Protein AF-D6PAV7-F1 (afdb_monomer)

Structure (mmCIF, N/CA/C/O backbone):
data_AF-D6PAV7-F1
#
_entry.id   AF-D6PAV7-F1
#
loop_
_atom_site.group_PDB
_atom_site.id
_atom_site.type_symbol
_atom_site.label_atom_id
_atom_site.label_alt_id
_atom_site.label_comp_id
_atom_site.label_asym_id
_atom_site.label_entity_id
_atom_site.label_seq_id
_atom_site.pdbx_PDB_ins_code
_atom_site.Cartn_x
_atom_site.Cartn_y
_atom_site.Cartn_z
_atom_site.occupancy
_atom_site.B_iso_or_equiv
_atom_site.auth_seq_id
_atom_site.auth_comp_id
_atom_site.auth_asym_id
_atom_site.auth_atom_id
_atom_site.pdbx_PDB_model_num
ATOM 1 N N . MET A 1 1 ? -10.002 -15.273 -26.711 1.00 33.47 1 MET A N 1
ATOM 2 C CA . MET A 1 1 ? -8.754 -14.581 -26.329 1.00 33.47 1 MET A CA 1
ATOM 3 C C . MET A 1 1 ? -8.656 -14.687 -24.823 1.00 33.47 1 MET A C 1
ATOM 5 O O . MET A 1 1 ? -9.582 -14.245 -24.159 1.00 33.47 1 MET A O 1
ATOM 9 N N . GLY A 1 2 ? -7.650 -15.390 -24.301 1.00 35.47 2 GLY A N 1
ATOM 10 C CA . GLY A 1 2 ? -7.473 -15.510 -22.853 1.00 35.47 2 GLY A CA 1
ATOM 11 C C . GLY A 1 2 ? -7.163 -14.138 -22.265 1.00 35.47 2 GLY A C 1
ATOM 12 O O . GLY A 1 2 ? -6.345 -13.413 -22.827 1.00 35.47 2 GLY A O 1
ATOM 13 N N . PHE A 1 3 ? -7.847 -13.777 -21.184 1.00 35.31 3 PHE A N 1
ATOM 14 C CA . PHE A 1 3 ? -7.519 -12.607 -20.379 1.00 35.31 3 PHE A CA 1
ATOM 15 C C . PHE A 1 3 ? -6.058 -12.766 -19.933 1.00 35.31 3 PHE A C 1
ATOM 17 O O . PHE A 1 3 ? -5.734 -13.727 -19.235 1.00 35.31 3 PHE A O 1
ATOM 24 N N . LYS A 1 4 ? -5.148 -11.909 -20.412 1.00 47.47 4 LYS A N 1
ATOM 25 C CA . LYS A 1 4 ? -3.810 -11.845 -19.818 1.00 47.47 4 LYS A CA 1
ATOM 26 C C . LYS A 1 4 ? -3.986 -11.171 -18.453 1.00 47.47 4 LYS A C 1
ATOM 28 O O . LYS A 1 4 ? -4.639 -10.127 -18.425 1.00 47.47 4 LYS A O 1
ATOM 33 N N . PRO A 1 5 ? -3.486 -11.755 -17.350 1.00 58.50 5 PRO A N 1
ATOM 34 C CA . PRO A 1 5 ? -3.550 -11.103 -16.049 1.00 58.50 5 PRO A CA 1
ATOM 35 C C . PRO A 1 5 ? -2.932 -9.706 -16.143 1.00 58.50 5 PRO A C 1
ATOM 37 O O . PRO A 1 5 ? -1.937 -9.525 -16.847 1.00 58.50 5 PRO A O 1
ATOM 40 N N . ASP A 1 6 ? -3.528 -8.733 -15.456 1.00 81.31 6 ASP A N 1
ATOM 41 C CA . ASP A 1 6 ? -2.926 -7.413 -15.275 1.00 81.31 6 ASP A CA 1
ATOM 42 C C . ASP A 1 6 ? -1.494 -7.588 -14.741 1.00 81.31 6 ASP A C 1
ATOM 44 O O . ASP A 1 6 ? -1.246 -8.393 -13.838 1.00 81.31 6 ASP A O 1
ATOM 48 N N . TYR A 1 7 ? -0.533 -6.873 -15.325 1.00 90.75 7 TYR A N 1
ATOM 49 C CA . TYR A 1 7 ? 0.885 -7.018 -15.001 1.00 90.75 7 TYR A CA 1
ATOM 50 C C . TYR A 1 7 ? 1.175 -6.688 -13.527 1.00 90.75 7 TYR A C 1
ATOM 52 O O . TYR A 1 7 ? 2.008 -7.346 -12.903 1.00 90.75 7 TYR A O 1
ATOM 60 N N . ASN A 1 8 ? 0.438 -5.744 -12.926 1.00 91.75 8 ASN A N 1
ATOM 61 C CA . ASN A 1 8 ? 0.523 -5.474 -11.487 1.00 91.75 8 ASN A CA 1
ATOM 62 C C . ASN A 1 8 ? 0.032 -6.658 -10.656 1.00 91.75 8 ASN A C 1
ATOM 64 O O . ASN A 1 8 ? 0.542 -6.890 -9.565 1.00 91.75 8 ASN A O 1
ATOM 68 N N . TYR A 1 9 ? -0.945 -7.413 -11.160 1.00 91.38 9 TYR A N 1
ATOM 69 C CA . TYR A 1 9 ? -1.477 -8.585 -10.475 1.00 91.38 9 TYR A CA 1
ATOM 70 C C . TYR A 1 9 ? -0.540 -9.773 -10.588 1.00 91.38 9 TYR A C 1
ATOM 72 O O . TYR A 1 9 ? -0.337 -10.483 -9.609 1.00 91.38 9 TYR A O 1
ATOM 80 N N . GLN A 1 10 ? 0.051 -9.962 -11.763 1.00 92.00 10 GLN A N 1
ATOM 81 C CA . GLN A 1 10 ? 1.006 -11.033 -12.000 1.00 92.00 10 GLN A CA 1
ATOM 82 C C . GLN A 1 10 ? 2.293 -10.859 -11.181 1.00 92.00 10 GLN A C 1
ATOM 84 O O . GLN A 1 10 ? 2.871 -11.851 -10.741 1.00 92.00 10 GLN A O 1
ATOM 89 N N . TYR A 1 11 ? 2.729 -9.614 -10.977 1.00 95.00 11 TYR A N 1
ATOM 90 C CA . TYR A 1 11 ? 3.984 -9.275 -10.305 1.00 95.00 11 TYR A CA 1
ATOM 91 C C . TYR A 1 11 ? 3.757 -8.394 -9.067 1.00 95.00 11 TYR A C 1
ATOM 93 O O . TYR A 1 11 ? 4.541 -7.481 -8.792 1.00 95.00 11 TYR A O 1
ATOM 101 N N . SER A 1 12 ? 2.690 -8.669 -8.307 1.00 95.50 12 SER A N 1
ATOM 102 C CA . SER A 1 12 ? 2.319 -7.917 -7.094 1.00 95.50 12 SER A CA 1
ATOM 103 C C . SER A 1 12 ? 3.427 -7.899 -6.039 1.00 95.50 12 SER A C 1
ATOM 105 O O . SER A 1 12 ? 3.572 -6.915 -5.318 1.00 95.50 12 SER A O 1
ATOM 107 N N . SER A 1 13 ? 4.281 -8.925 -6.034 1.00 96.88 13 SER A N 1
ATOM 108 C CA . SER A 1 13 ? 5.465 -9.027 -5.179 1.00 96.88 13 SER A CA 1
ATOM 109 C C . SER A 1 13 ? 6.455 -7.875 -5.324 1.00 96.88 13 SER A C 1
ATOM 111 O O . SER A 1 13 ? 7.223 -7.616 -4.406 1.00 96.88 13 SER A O 1
ATOM 113 N N . VAL A 1 14 ? 6.453 -7.168 -6.460 1.00 97.88 14 VAL A N 1
ATOM 114 C CA . VAL A 1 14 ? 7.259 -5.949 -6.631 1.00 97.88 14 VAL A CA 1
ATOM 115 C C . VAL A 1 14 ? 6.691 -4.797 -5.795 1.00 97.88 14 VAL A C 1
ATOM 117 O O . VAL A 1 14 ? 7.458 -4.060 -5.185 1.00 97.88 14 VAL A O 1
ATOM 120 N N . SER A 1 15 ? 5.359 -4.646 -5.725 1.00 97.06 15 SER A N 1
ATOM 121 C CA . SER A 1 15 ? 4.740 -3.657 -4.827 1.00 97.06 15 SER A CA 1
ATOM 122 C C . SER A 1 15 ? 5.032 -3.985 -3.369 1.00 97.06 15 SER A C 1
ATOM 124 O O . SER A 1 15 ? 5.424 -3.100 -2.622 1.00 97.06 15 SER A O 1
ATOM 126 N N . GLU A 1 16 ? 4.865 -5.246 -2.972 1.00 97.50 16 GLU A N 1
ATOM 127 C CA . GLU A 1 16 ? 5.082 -5.690 -1.589 1.00 97.50 16 GLU A CA 1
ATOM 128 C C . GLU A 1 16 ? 6.505 -5.400 -1.104 1.00 97.50 16 GLU A C 1
ATOM 130 O O . GLU A 1 16 ? 6.699 -4.828 -0.026 1.00 97.50 16 GLU A O 1
ATOM 135 N N . ASP A 1 17 ? 7.489 -5.722 -1.941 1.00 98.12 17 ASP A N 1
ATOM 136 C CA . ASP A 1 17 ? 8.904 -5.464 -1.686 1.00 98.12 17 ASP A CA 1
ATOM 137 C C . ASP A 1 17 ? 9.205 -3.958 -1.595 1.00 98.12 17 ASP A C 1
ATOM 139 O O . ASP A 1 17 ? 9.745 -3.480 -0.598 1.00 98.12 17 ASP A O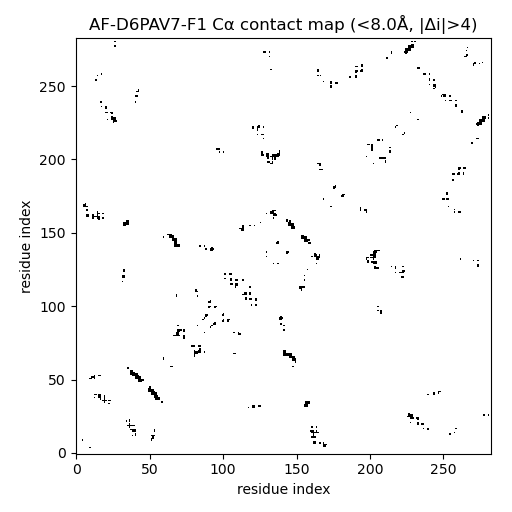 1
ATOM 143 N N . PHE A 1 18 ? 8.779 -3.159 -2.577 1.00 98.56 18 PHE A N 1
ATOM 144 C CA . PHE A 1 18 ? 9.077 -1.720 -2.582 1.00 98.56 18 PHE A CA 1
ATOM 145 C C . PHE A 1 18 ? 8.340 -0.937 -1.496 1.00 98.56 18 PHE A C 1
ATOM 147 O O . PHE A 1 18 ? 8.894 0.012 -0.940 1.00 98.56 18 PHE A O 1
ATOM 154 N N . VAL A 1 19 ? 7.119 -1.338 -1.143 1.00 97.81 19 VAL A N 1
ATOM 155 C CA . VAL A 1 19 ? 6.401 -0.744 -0.011 1.00 97.81 19 VAL A CA 1
ATOM 156 C C . VAL A 1 19 ? 7.072 -1.117 1.315 1.00 97.81 19 VAL A C 1
ATOM 158 O O . VAL A 1 19 ? 7.141 -0.280 2.215 1.00 97.81 19 VAL A O 1
ATOM 161 N N . SER A 1 20 ? 7.665 -2.310 1.429 1.00 97.06 20 SER A N 1
ATOM 162 C CA . SER A 1 20 ? 8.505 -2.662 2.585 1.00 97.06 20 SER A CA 1
ATOM 163 C C . SER A 1 20 ? 9.752 -1.783 2.681 1.00 97.06 20 SER A C 1
ATOM 165 O O . SER A 1 20 ? 10.081 -1.310 3.771 1.00 97.06 20 SER A O 1
ATOM 167 N N . VAL A 1 21 ? 10.394 -1.473 1.550 1.00 97.75 21 VAL A N 1
ATOM 168 C CA . VAL A 1 21 ? 11.512 -0.513 1.489 1.00 97.75 21 VAL A CA 1
ATOM 169 C C . VAL A 1 21 ? 11.068 0.907 1.879 1.00 97.75 21 VAL A C 1
ATOM 171 O O . VAL A 1 21 ? 11.767 1.608 2.615 1.00 97.75 21 VAL A O 1
ATOM 174 N N . PHE A 1 22 ? 9.880 1.342 1.452 1.00 97.75 22 PHE A N 1
ATOM 175 C CA . PHE A 1 22 ? 9.297 2.608 1.910 1.00 97.75 22 PHE A CA 1
ATOM 176 C C . PHE A 1 22 ? 9.087 2.615 3.430 1.00 97.75 22 PHE A C 1
ATOM 178 O O . PHE A 1 22 ? 9.548 3.525 4.123 1.00 97.75 22 PHE A O 1
ATOM 185 N N . LEU A 1 23 ? 8.461 1.566 3.969 1.00 96.69 23 LEU A N 1
ATOM 186 C CA . LEU A 1 23 ? 8.215 1.421 5.402 1.00 96.69 23 LEU A CA 1
ATOM 187 C C . LEU A 1 23 ? 9.511 1.360 6.213 1.00 96.69 23 LEU A C 1
ATOM 189 O O . LEU A 1 23 ? 9.559 1.917 7.313 1.00 96.69 23 LEU A O 1
ATOM 193 N N . SER A 1 24 ? 10.566 0.711 5.707 1.00 95.38 24 SER A N 1
ATOM 194 C CA . SER A 1 24 ? 11.879 0.656 6.364 1.00 95.38 24 SER A CA 1
ATOM 195 C C . SER A 1 24 ? 12.505 2.051 6.466 1.00 95.38 24 SER A C 1
ATOM 197 O O . SER A 1 24 ? 13.081 2.377 7.505 1.00 95.38 24 SER A O 1
ATOM 199 N N . SER A 1 25 ? 12.270 2.899 5.460 1.00 95.56 25 SER A N 1
ATOM 200 C CA . SER A 1 25 ? 12.808 4.258 5.333 1.00 95.56 25 SER A CA 1
ATOM 201 C C . SER A 1 25 ? 12.094 5.314 6.187 1.00 95.56 25 SER A C 1
ATOM 203 O O . SER A 1 25 ? 12.587 6.438 6.298 1.00 95.56 25 SER A O 1
ATOM 205 N N . ILE A 1 26 ? 10.964 4.977 6.822 1.00 95.25 26 ILE A N 1
ATOM 206 C CA . ILE A 1 26 ? 10.304 5.854 7.804 1.00 95.25 26 ILE A CA 1
ATOM 207 C C . ILE A 1 26 ? 11.193 5.998 9.047 1.00 95.25 26 ILE A C 1
ATOM 209 O O . ILE A 1 26 ? 11.471 5.003 9.724 1.00 95.25 26 ILE A O 1
ATOM 213 N N . VAL A 1 27 ? 11.586 7.230 9.374 1.00 91.81 27 VAL A N 1
ATOM 214 C CA . VAL A 1 27 ? 12.549 7.552 10.444 1.00 91.81 27 VAL A CA 1
ATOM 215 C C . VAL A 1 27 ? 11.955 7.311 11.829 1.00 91.81 27 VAL A C 1
ATOM 217 O O . VAL A 1 27 ? 12.572 6.670 12.677 1.00 91.81 27 VAL A O 1
ATOM 220 N N . THR A 1 28 ? 10.736 7.801 12.065 1.00 86.56 28 THR A N 1
ATOM 221 C CA . THR A 1 28 ? 10.051 7.648 13.355 1.00 86.56 28 THR A CA 1
ATOM 222 C C . THR A 1 28 ? 8.958 6.600 13.227 1.00 86.56 28 THR A C 1
ATOM 224 O O . THR A 1 28 ? 7.956 6.825 12.553 1.00 86.56 28 THR A O 1
ATOM 227 N N . LYS A 1 29 ? 9.150 5.443 13.868 1.00 88.25 29 LYS A N 1
ATOM 228 C CA . LYS A 1 29 ? 8.123 4.399 13.900 1.00 88.25 29 LYS A CA 1
ATOM 229 C C . LYS A 1 29 ? 7.011 4.800 14.860 1.00 88.25 29 LYS A C 1
ATOM 231 O O . LYS A 1 29 ? 7.255 5.056 16.037 1.00 88.25 29 LYS A O 1
ATOM 236 N N . ASP A 1 30 ? 5.794 4.820 14.343 1.00 92.56 30 ASP A N 1
ATOM 237 C CA . ASP A 1 30 ? 4.590 5.019 15.130 1.00 92.56 30 ASP A CA 1
ATOM 238 C C . ASP A 1 30 ? 4.228 3.703 15.850 1.00 92.56 30 ASP A C 1
ATOM 240 O O . ASP A 1 30 ? 3.980 2.693 15.185 1.00 92.56 30 ASP A O 1
ATOM 244 N N . PRO A 1 31 ? 4.219 3.667 17.196 1.00 89.81 31 PRO A N 1
ATOM 245 C CA . PRO A 1 31 ? 3.976 2.438 17.952 1.00 89.81 31 PRO A CA 1
ATOM 246 C C . PRO A 1 31 ? 2.541 1.903 17.817 1.00 89.81 31 PRO A C 1
ATOM 248 O O . PRO A 1 31 ? 2.297 0.728 18.117 1.00 89.81 31 PRO A O 1
ATOM 251 N N . ASP A 1 32 ? 1.600 2.739 17.373 1.00 92.19 32 ASP A N 1
ATOM 252 C CA . ASP A 1 32 ? 0.198 2.371 17.193 1.00 92.19 32 ASP A CA 1
ATOM 253 C C . ASP A 1 32 ? -0.182 2.151 15.725 1.00 92.19 32 ASP A C 1
ATOM 255 O O . ASP A 1 32 ? -1.275 1.650 15.469 1.00 92.19 32 ASP A O 1
ATOM 259 N N . PHE A 1 33 ? 0.737 2.387 14.781 1.00 95.19 33 PHE A N 1
ATOM 260 C CA . PHE A 1 33 ? 0.603 2.008 13.372 1.00 95.19 33 PHE A CA 1
ATOM 261 C C . PHE A 1 33 ? 1.564 0.865 13.006 1.00 95.19 33 PHE A C 1
ATOM 263 O O . PHE A 1 33 ? 2.603 1.044 12.367 1.00 95.19 33 PHE A O 1
ATOM 270 N N . TYR A 1 34 ? 1.215 -0.350 13.435 1.00 93.12 34 TYR A N 1
ATOM 271 C CA . TYR A 1 34 ? 2.022 -1.540 13.165 1.00 93.12 34 TYR A CA 1
ATOM 272 C C . TYR A 1 34 ? 1.868 -1.990 11.705 1.00 93.12 34 TYR A C 1
ATOM 274 O O . TYR A 1 34 ? 0.768 -2.324 11.270 1.00 93.12 34 TYR A O 1
ATOM 282 N N . SER A 1 35 ? 2.975 -2.015 10.960 1.00 94.31 35 SER A N 1
ATOM 283 C CA . SER A 1 35 ? 3.025 -2.417 9.549 1.00 94.31 35 SER A CA 1
ATOM 284 C C . SER A 1 35 ? 3.985 -3.588 9.347 1.00 94.31 35 SER A C 1
ATOM 286 O O . SER A 1 35 ? 5.085 -3.579 9.902 1.00 94.31 35 SER A O 1
ATOM 288 N N . VAL A 1 36 ? 3.598 -4.571 8.531 1.00 92.69 36 VAL A N 1
ATOM 289 C CA . VAL A 1 36 ? 4.486 -5.668 8.112 1.00 92.69 36 VAL A CA 1
ATOM 290 C C . VAL A 1 36 ? 5.477 -5.132 7.084 1.00 92.69 36 VAL A C 1
ATOM 292 O O . VAL A 1 36 ? 5.100 -4.857 5.961 1.00 92.69 36 VAL A O 1
ATOM 295 N N . ASN A 1 37 ? 6.748 -4.978 7.436 1.00 88.75 37 ASN A N 1
ATOM 296 C CA . ASN A 1 37 ? 7.735 -4.289 6.594 1.00 88.75 37 ASN A CA 1
ATOM 297 C C . ASN A 1 37 ? 8.869 -5.197 6.087 1.00 88.75 37 ASN A C 1
ATOM 299 O O . ASN A 1 37 ? 9.958 -4.703 5.800 1.00 88.75 37 ASN A O 1
ATOM 303 N N . SER A 1 38 ? 8.640 -6.510 6.024 1.00 89.19 38 SER A N 1
ATOM 304 C CA . SER A 1 38 ? 9.664 -7.516 5.706 1.00 89.19 38 SER A CA 1
ATOM 305 C C . SER A 1 38 ? 9.356 -8.346 4.461 1.00 89.19 38 SER A C 1
ATOM 307 O O . SER A 1 38 ? 9.921 -9.426 4.299 1.00 89.19 38 SER A O 1
ATOM 309 N N . TYR A 1 39 ? 8.489 -7.863 3.565 1.00 95.56 39 TYR A N 1
ATOM 310 C CA . TYR A 1 39 ? 8.283 -8.535 2.286 1.00 95.56 39 TYR A CA 1
ATOM 311 C C . TYR A 1 39 ? 9.543 -8.390 1.430 1.00 95.56 39 TYR A C 1
ATOM 313 O O . TYR A 1 39 ? 9.926 -7.282 1.071 1.00 95.56 39 TYR A O 1
ATOM 321 N N . LEU A 1 40 ? 10.185 -9.515 1.119 1.00 96.00 40 LEU A N 1
ATOM 322 C CA . LEU A 1 40 ? 11.406 -9.583 0.322 1.00 96.00 40 LEU A CA 1
ATOM 323 C C . LEU A 1 40 ? 11.148 -10.331 -0.981 1.00 96.00 40 LEU A C 1
ATOM 325 O O . LEU A 1 40 ? 10.838 -11.528 -0.962 1.00 96.00 40 LEU A O 1
ATOM 329 N N . PHE A 1 41 ? 11.351 -9.663 -2.115 1.00 97.56 41 PHE A N 1
ATOM 330 C CA . PHE A 1 41 ? 11.135 -10.263 -3.430 1.00 97.56 41 PHE A CA 1
ATOM 331 C C . PHE A 1 41 ? 11.948 -11.552 -3.643 1.00 97.56 41 PHE A C 1
ATOM 333 O O . PHE A 1 41 ? 13.181 -11.611 -3.482 1.00 97.56 41 PHE A O 1
ATOM 340 N N . ASN A 1 42 ? 11.264 -12.599 -4.109 1.00 96.69 42 ASN A N 1
ATOM 341 C CA . ASN A 1 42 ? 11.900 -13.857 -4.464 1.00 96.69 42 ASN A CA 1
ATOM 342 C C . ASN A 1 42 ? 11.191 -14.616 -5.595 1.00 96.69 42 ASN A C 1
ATOM 344 O O . ASN A 1 42 ? 10.077 -14.290 -6.005 1.00 96.69 42 ASN A O 1
ATOM 348 N N . LEU A 1 43 ? 11.869 -15.646 -6.103 1.00 95.44 43 LEU A N 1
ATOM 349 C CA . LEU A 1 43 ? 11.311 -16.592 -7.063 1.00 95.44 43 LEU A CA 1
ATOM 350 C C . LEU A 1 43 ? 10.974 -17.915 -6.391 1.00 95.44 43 LEU A C 1
ATOM 352 O O . LEU A 1 43 ? 11.741 -18.429 -5.576 1.00 95.44 43 LEU A O 1
ATOM 356 N N . PHE A 1 44 ? 9.854 -18.490 -6.807 1.00 94.44 44 PHE A N 1
ATOM 357 C CA . PHE A 1 44 ? 9.351 -19.756 -6.299 1.00 94.44 44 PHE A CA 1
ATOM 358 C C . PHE A 1 44 ? 9.055 -20.701 -7.456 1.00 94.44 44 PHE A C 1
ATOM 360 O O . PHE A 1 44 ? 8.642 -20.281 -8.538 1.00 94.44 44 PHE A O 1
ATOM 367 N N . SER A 1 45 ? 9.275 -21.992 -7.224 1.00 92.50 45 SER A N 1
ATOM 368 C CA . SER A 1 45 ? 8.879 -23.042 -8.158 1.00 92.50 45 SER A CA 1
ATOM 369 C C . SER A 1 45 ? 7.477 -23.516 -7.796 1.00 92.50 45 SER A C 1
ATOM 371 O O . SER A 1 45 ? 7.277 -24.077 -6.719 1.00 92.50 45 SER A O 1
ATOM 373 N N . LEU A 1 46 ? 6.518 -23.298 -8.694 1.00 89.75 46 LEU A N 1
ATOM 374 C CA . LEU A 1 46 ? 5.143 -23.769 -8.569 1.00 89.75 46 LEU A CA 1
ATOM 375 C C . LEU A 1 46 ? 4.796 -24.591 -9.810 1.00 89.75 46 LEU A C 1
ATOM 377 O O . LEU A 1 46 ? 4.823 -24.070 -10.922 1.00 89.75 46 LEU A O 1
ATOM 381 N N . GLU A 1 47 ? 4.512 -25.883 -9.631 1.00 87.44 47 GLU A N 1
ATOM 382 C CA . GLU A 1 47 ? 4.107 -26.791 -10.721 1.00 87.44 47 GLU A CA 1
ATOM 383 C C . GLU A 1 47 ? 5.019 -26.702 -11.968 1.00 87.44 47 GLU A C 1
ATOM 385 O O . GLU A 1 47 ? 4.564 -26.587 -13.107 1.00 87.44 47 GLU A O 1
ATOM 390 N N . SER A 1 48 ? 6.339 -26.716 -11.741 1.00 85.31 48 SER A N 1
ATOM 391 C CA . SER A 1 48 ? 7.384 -26.600 -12.777 1.00 85.31 48 SER A CA 1
ATOM 392 C C . SER A 1 48 ? 7.478 -25.241 -13.489 1.00 85.31 48 SER A C 1
ATOM 394 O O . SER A 1 48 ? 8.192 -25.125 -14.486 1.00 85.31 48 SER A O 1
ATOM 396 N N . ARG A 1 49 ? 6.814 -24.198 -12.980 1.00 86.88 49 ARG A N 1
ATOM 397 C CA . ARG A 1 49 ? 6.944 -22.811 -13.447 1.00 86.88 49 ARG A CA 1
ATOM 398 C C . ARG A 1 49 ? 7.611 -21.959 -12.375 1.00 86.88 49 ARG A C 1
ATOM 400 O O . ARG A 1 49 ? 7.344 -22.126 -11.188 1.00 86.88 49 ARG A O 1
ATOM 407 N N . LEU A 1 50 ? 8.461 -21.030 -12.801 1.00 86.81 50 LEU A N 1
ATOM 408 C CA . LEU A 1 50 ? 8.964 -19.986 -11.916 1.00 86.81 50 LEU A CA 1
ATOM 409 C C . LEU A 1 50 ? 7.918 -18.879 -11.814 1.00 86.81 50 LEU A C 1
ATOM 411 O O . LEU A 1 50 ? 7.503 -18.320 -12.830 1.00 86.81 50 LEU A O 1
ATOM 415 N N . VAL A 1 51 ? 7.512 -18.575 -10.588 1.00 91.81 51 VAL A N 1
ATOM 416 C CA . VAL A 1 51 ? 6.608 -17.473 -10.256 1.00 91.81 51 VAL A CA 1
ATOM 417 C C . VAL A 1 51 ? 7.312 -16.506 -9.313 1.00 91.81 51 VAL A C 1
ATOM 419 O O . VAL A 1 51 ? 8.240 -16.886 -8.594 1.00 91.81 51 VAL A O 1
ATOM 422 N N . THR A 1 52 ? 6.899 -15.245 -9.337 1.00 94.19 52 THR A N 1
ATOM 423 C CA . THR A 1 52 ? 7.377 -14.240 -8.387 1.00 94.19 52 THR A CA 1
ATOM 424 C C . THR A 1 52 ? 6.546 -14.291 -7.114 1.00 94.19 52 THR A C 1
ATOM 426 O O . THR A 1 52 ? 5.363 -14.622 -7.152 1.00 94.19 52 THR A O 1
ATOM 429 N N . GLY A 1 53 ? 7.161 -13.953 -5.991 1.00 94.94 53 GLY A N 1
ATOM 430 C CA . GLY A 1 53 ? 6.493 -13.839 -4.702 1.00 94.94 53 GLY A CA 1
ATOM 431 C C . GLY A 1 53 ? 7.379 -13.092 -3.717 1.00 94.94 53 GLY A C 1
ATOM 432 O O . GLY A 1 53 ? 8.403 -12.517 -4.096 1.00 94.94 53 GLY A O 1
ATOM 433 N N . VAL A 1 54 ? 7.018 -13.163 -2.444 1.00 95.38 54 VAL A N 1
ATOM 434 C CA . VAL A 1 54 ? 7.767 -12.549 -1.350 1.00 95.38 54 VAL A CA 1
ATOM 435 C C . VAL A 1 54 ? 8.039 -13.559 -0.245 1.00 95.38 54 VAL A C 1
ATOM 437 O O . VAL A 1 54 ? 7.230 -14.444 0.031 1.00 95.38 54 VAL A O 1
ATOM 440 N N . LEU A 1 55 ? 9.208 -13.447 0.373 1.00 94.19 55 LEU A N 1
ATOM 441 C CA . LEU A 1 55 ? 9.458 -14.010 1.694 1.00 94.19 55 LEU A CA 1
ATOM 442 C C . LEU A 1 55 ? 9.024 -12.964 2.714 1.00 94.19 55 LEU A C 1
ATOM 444 O O . LEU A 1 55 ? 9.382 -11.803 2.562 1.00 94.19 55 LEU A O 1
ATOM 448 N N . VAL A 1 56 ? 8.270 -13.364 3.729 1.00 9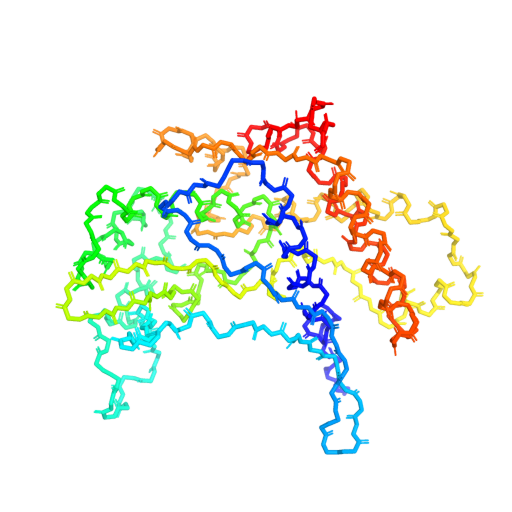1.38 56 VAL A N 1
ATOM 449 C CA . VAL A 1 56 ? 7.833 -12.471 4.803 1.00 91.38 56 VAL A CA 1
ATOM 450 C C . VAL A 1 56 ? 8.020 -13.178 6.134 1.00 91.38 56 VAL A C 1
ATOM 452 O O . VAL A 1 56 ? 7.773 -14.384 6.244 1.00 91.38 56 VAL A O 1
ATOM 455 N N . ASP A 1 57 ? 8.475 -12.439 7.141 1.00 87.38 57 ASP A N 1
ATOM 456 C CA . ASP A 1 57 ? 8.498 -12.967 8.500 1.00 87.38 57 ASP A CA 1
ATOM 457 C C . ASP A 1 57 ? 7.066 -13.206 8.974 1.00 87.38 57 ASP A C 1
ATOM 459 O O . ASP A 1 57 ? 6.156 -12.428 8.680 1.00 87.38 57 ASP A O 1
ATOM 463 N N . ASN A 1 58 ? 6.855 -14.275 9.741 1.00 85.25 58 ASN A N 1
ATOM 464 C CA . ASN A 1 58 ? 5.542 -14.512 10.318 1.00 85.25 58 ASN A CA 1
ATOM 465 C C . ASN A 1 58 ? 5.205 -13.376 11.294 1.00 85.25 58 ASN A C 1
ATOM 467 O O . ASN A 1 58 ? 5.774 -13.290 12.384 1.00 85.25 58 ASN A O 1
ATOM 471 N N . PHE A 1 59 ? 4.272 -12.513 10.898 1.00 86.69 59 PHE A N 1
ATOM 472 C CA . PHE A 1 59 ? 3.813 -11.402 11.723 1.00 86.69 59 PHE A CA 1
ATOM 473 C C . PHE A 1 59 ? 2.910 -11.883 12.870 1.00 86.69 59 PHE A C 1
ATOM 475 O O . PHE A 1 59 ? 2.742 -11.162 13.854 1.00 86.69 59 PHE A O 1
ATOM 482 N N . VAL A 1 60 ? 2.390 -13.119 12.803 1.00 86.69 60 VAL A N 1
ATOM 483 C CA . VAL A 1 60 ? 1.650 -13.763 13.894 1.00 86.69 60 VAL A CA 1
ATOM 484 C C . VAL A 1 60 ? 2.606 -14.201 15.002 1.00 86.69 60 VAL A C 1
ATOM 486 O O . VAL A 1 60 ? 3.303 -15.213 14.919 1.00 86.69 60 VAL A O 1
ATOM 489 N N . ILE A 1 61 ? 2.617 -13.420 16.079 1.00 85.56 61 ILE A N 1
ATOM 490 C CA . ILE A 1 61 ? 3.451 -13.644 17.265 1.00 85.56 61 ILE A CA 1
ATOM 491 C C . ILE A 1 61 ? 2.938 -14.878 18.038 1.00 85.56 61 ILE A C 1
ATOM 493 O O . ILE A 1 61 ? 1.722 -15.034 18.187 1.00 85.56 61 ILE A O 1
ATOM 497 N N . PRO A 1 62 ? 3.817 -15.731 18.611 1.00 87.06 62 PRO A N 1
ATOM 498 C CA . PRO A 1 62 ? 3.399 -16.864 19.436 1.00 87.06 62 PRO A CA 1
ATOM 499 C C . PRO A 1 62 ? 2.349 -16.494 20.493 1.00 87.06 62 PRO A C 1
ATOM 501 O O . PRO A 1 62 ? 2.460 -15.476 21.180 1.00 87.06 62 PRO A O 1
ATOM 504 N N . GLY A 1 63 ? 1.312 -17.325 20.614 1.00 88.44 63 GLY A N 1
ATOM 505 C CA . GLY A 1 63 ? 0.196 -17.100 21.539 1.00 88.44 63 GLY A CA 1
ATOM 506 C C . GLY A 1 63 ? -0.851 -16.087 21.063 1.00 88.44 63 GLY A C 1
ATOM 507 O O . GLY A 1 63 ? -1.767 -15.781 21.825 1.00 88.44 63 GLY A O 1
ATOM 508 N N . HIS A 1 64 ? -0.738 -15.583 19.832 1.00 90.81 64 HIS A N 1
ATOM 509 C CA . HIS A 1 64 ? -1.758 -14.749 19.207 1.00 90.81 64 HIS A CA 1
ATOM 510 C C . HIS A 1 64 ? -2.412 -15.461 18.017 1.00 90.81 64 HIS A C 1
ATOM 512 O O . HIS A 1 64 ? -1.868 -16.412 17.458 1.00 90.81 64 HIS A O 1
ATOM 518 N N . LEU A 1 65 ? -3.590 -14.973 17.646 1.00 90.81 65 LEU A N 1
ATOM 519 C CA . LEU A 1 65 ? -4.366 -15.387 16.488 1.00 90.81 65 LEU A CA 1
ATOM 520 C C . LEU A 1 65 ? -4.537 -14.199 15.551 1.00 90.81 65 LEU A C 1
ATOM 522 O O . LEU A 1 65 ? -4.837 -13.090 16.005 1.00 90.81 65 LEU A O 1
ATOM 526 N N . GLU A 1 66 ? -4.380 -14.459 14.261 1.00 91.00 66 GLU A N 1
ATOM 527 C CA . GLU A 1 66 ? -4.818 -13.547 13.214 1.00 91.00 66 GLU A CA 1
ATOM 528 C C . GLU A 1 66 ? -6.350 -13.516 13.165 1.00 91.00 66 GLU A C 1
ATOM 530 O O . GLU A 1 66 ? -7.016 -14.545 13.308 1.00 91.00 66 GLU A O 1
ATOM 535 N N . LYS A 1 67 ? -6.904 -12.322 12.983 1.00 90.44 67 LYS A N 1
ATOM 536 C CA . LYS A 1 67 ? -8.324 -12.078 12.756 1.00 90.44 67 LYS A CA 1
ATOM 537 C C . LYS A 1 67 ? -8.464 -11.100 11.602 1.00 90.44 67 LYS A C 1
ATOM 539 O O . LYS A 1 67 ? -7.875 -10.025 11.651 1.00 90.44 67 LYS A O 1
ATOM 544 N N . ILE A 1 68 ? -9.274 -11.444 10.611 1.00 91.88 68 ILE A N 1
ATOM 545 C CA . ILE A 1 68 ? -9.772 -10.471 9.634 1.00 91.88 68 ILE A CA 1
ATOM 546 C C . ILE A 1 68 ? -11.080 -9.859 10.138 1.00 91.88 68 ILE A C 1
ATOM 548 O O . ILE A 1 68 ? -11.765 -10.448 10.978 1.00 91.88 68 ILE A O 1
ATOM 552 N N . LEU A 1 69 ? -11.428 -8.681 9.623 1.00 93.31 69 LEU A N 1
ATOM 553 C CA . LEU A 1 69 ? -12.615 -7.939 10.040 1.00 93.31 69 LEU A CA 1
ATOM 554 C C . LEU A 1 69 ? -13.909 -8.708 9.758 1.00 93.31 69 LEU A C 1
ATOM 556 O O . LEU A 1 69 ? -14.714 -8.889 10.669 1.00 93.31 69 LEU A O 1
ATOM 560 N N . ALA A 1 70 ? -14.083 -9.167 8.517 1.00 92.31 70 ALA A N 1
ATOM 561 C CA . ALA A 1 70 ? -15.238 -9.937 8.058 1.00 92.31 70 ALA A CA 1
ATOM 562 C C . ALA A 1 70 ? -14.885 -10.760 6.807 1.00 92.31 70 ALA A C 1
ATOM 564 O O . ALA A 1 70 ? -13.903 -10.460 6.121 1.00 92.31 70 ALA A O 1
ATOM 565 N N . SER A 1 71 ? -15.708 -11.757 6.471 1.00 89.88 71 SER A N 1
ATOM 566 C CA . SER A 1 71 ? -15.556 -12.591 5.269 1.00 89.88 71 SER A CA 1
ATOM 567 C C . SER A 1 71 ? -16.913 -12.925 4.655 1.00 89.88 71 SER A C 1
ATOM 569 O O . SER A 1 71 ? -17.847 -13.192 5.412 1.00 89.88 71 SER A O 1
ATOM 571 N N . PRO A 1 72 ? -17.029 -13.009 3.317 1.00 87.38 72 PRO A N 1
ATOM 572 C CA . PRO A 1 72 ? -18.249 -13.488 2.665 1.00 87.38 72 PRO A CA 1
ATOM 573 C C . PRO A 1 72 ? -18.591 -14.948 3.010 1.00 87.38 72 PRO A C 1
ATOM 575 O O . PRO A 1 72 ? -19.742 -15.355 2.864 1.00 87.38 72 PRO A O 1
ATOM 578 N N . ASN A 1 73 ? -17.616 -15.741 3.470 1.00 83.44 73 ASN A N 1
ATOM 579 C CA . ASN A 1 73 ? -17.815 -17.135 3.865 1.00 83.44 73 ASN A CA 1
ATOM 580 C C . ASN A 1 73 ? -18.188 -17.234 5.355 1.00 83.44 73 ASN A C 1
ATOM 582 O O . ASN A 1 73 ? -17.376 -17.651 6.183 1.00 83.44 73 ASN A O 1
ATOM 586 N N . GLU A 1 74 ? -19.419 -16.846 5.697 1.00 73.00 74 GLU A N 1
ATOM 587 C CA . GLU A 1 74 ? -19.920 -16.856 7.086 1.00 73.00 74 GLU A CA 1
ATOM 588 C C . GLU A 1 74 ? -20.206 -18.273 7.626 1.00 73.00 74 GLU A C 1
ATOM 590 O O . GLU A 1 74 ? -20.233 -18.483 8.836 1.00 73.00 74 GLU A O 1
ATOM 595 N N . ASP A 1 75 ? -20.367 -19.264 6.742 1.00 70.12 75 ASP A N 1
ATOM 596 C CA . ASP A 1 75 ? -20.697 -20.651 7.109 1.00 70.12 75 ASP A CA 1
ATOM 597 C C . ASP A 1 75 ? -19.480 -21.489 7.555 1.00 70.12 75 ASP A C 1
ATOM 599 O O . ASP A 1 75 ? -19.618 -22.677 7.868 1.00 70.12 75 ASP A O 1
ATOM 603 N N . GLU A 1 76 ? -18.271 -20.916 7.583 1.00 68.31 76 GLU A N 1
ATOM 604 C CA . GLU A 1 76 ? -17.086 -21.649 8.029 1.00 68.31 76 GLU A CA 1
ATOM 605 C C . GLU A 1 76 ? -17.101 -21.850 9.560 1.00 68.31 76 GLU A C 1
ATOM 607 O O . GLU A 1 76 ? -17.016 -20.884 10.319 1.00 68.31 76 GLU A O 1
ATOM 612 N N . PRO A 1 77 ? -17.141 -23.103 10.059 1.00 56.09 77 PRO A N 1
ATOM 613 C CA . PRO A 1 77 ? -17.438 -23.413 11.463 1.00 56.09 77 PRO A CA 1
ATOM 614 C C . PRO A 1 77 ? -16.395 -22.913 12.476 1.00 56.09 77 PRO A C 1
ATOM 616 O O . PRO A 1 77 ? -16.650 -22.940 13.680 1.00 56.09 77 PRO A O 1
ATOM 619 N N . TYR A 1 78 ? -15.231 -22.463 12.005 1.00 57.44 78 TYR A N 1
ATOM 620 C CA . TYR A 1 78 ? -14.143 -21.929 12.828 1.00 57.44 78 TYR A CA 1
ATOM 621 C C . TYR A 1 78 ? -13.933 -20.417 12.659 1.00 57.44 78 TYR A C 1
ATOM 623 O O . TYR A 1 78 ? -13.106 -19.839 13.363 1.00 57.44 78 TYR A O 1
ATOM 631 N N . ASN A 1 79 ? -14.715 -19.769 11.793 1.00 61.28 79 ASN A N 1
ATOM 632 C CA . ASN A 1 79 ? -14.641 -18.341 11.521 1.00 61.28 79 ASN A CA 1
ATOM 633 C C . ASN A 1 79 ? -15.778 -17.604 12.232 1.00 61.28 79 ASN A C 1
ATOM 635 O O . ASN A 1 79 ? -16.804 -17.273 11.647 1.00 61.28 79 ASN A O 1
ATOM 639 N N . GLN A 1 80 ? -15.601 -17.328 13.523 1.00 68.12 80 GLN A N 1
ATOM 640 C CA . GLN A 1 80 ? -16.502 -16.420 14.235 1.00 68.12 80 GLN A CA 1
ATOM 641 C C . GLN A 1 80 ? -15.998 -14.985 14.082 1.00 68.12 80 GLN A C 1
ATOM 643 O O . GLN A 1 80 ? -15.371 -14.432 14.988 1.00 68.12 80 GLN A O 1
ATOM 648 N N . TYR A 1 81 ? -16.241 -14.402 12.907 1.00 86.00 81 TYR A N 1
ATOM 649 C CA . TYR A 1 81 ? -16.085 -12.962 12.721 1.00 86.00 81 TYR A CA 1
ATOM 650 C C . TYR A 1 81 ? -17.119 -12.245 13.587 1.00 86.00 81 TYR A C 1
ATOM 652 O O . TYR A 1 81 ? -18.288 -12.628 13.623 1.00 86.00 81 TYR A O 1
ATOM 660 N N . LEU A 1 82 ? -16.682 -11.224 14.320 1.00 89.50 82 LEU A N 1
ATOM 661 C CA . LEU A 1 82 ? -17.577 -10.433 15.167 1.00 89.50 82 LEU A CA 1
ATOM 662 C C . LEU A 1 82 ? -18.411 -9.457 14.332 1.00 89.50 82 LEU A C 1
ATOM 664 O O . LEU A 1 82 ? -19.534 -9.133 14.705 1.00 89.50 82 LEU A O 1
ATOM 668 N N . VAL A 1 83 ? -17.883 -9.061 13.173 1.00 92.81 83 VAL A N 1
ATOM 669 C CA . VAL A 1 83 ? -18.541 -8.185 12.205 1.00 92.81 83 VAL A CA 1
ATOM 670 C C . VAL A 1 83 ? -19.077 -9.030 11.057 1.00 92.81 83 VAL A C 1
ATOM 672 O O . VAL A 1 83 ? -18.357 -9.860 10.497 1.00 92.81 83 VAL A O 1
ATOM 675 N N . LYS A 1 84 ? -20.340 -8.806 10.690 1.00 92.38 84 LYS A N 1
ATOM 676 C CA . LYS A 1 84 ? -20.947 -9.453 9.524 1.00 92.38 84 LYS A CA 1
ATOM 677 C C . LYS A 1 84 ? -20.427 -8.831 8.243 1.00 92.38 84 LYS A C 1
ATOM 679 O O . LYS A 1 84 ? -20.236 -7.615 8.162 1.00 92.38 84 LYS A O 1
ATOM 684 N N . TYR A 1 85 ? -20.283 -9.645 7.205 1.00 93.62 85 TYR A N 1
ATOM 685 C CA . TYR A 1 85 ? -19.809 -9.140 5.922 1.00 93.62 85 TYR A CA 1
ATOM 686 C C . TYR A 1 85 ? -20.794 -8.145 5.299 1.00 93.62 85 TYR A C 1
ATOM 688 O O . TYR A 1 85 ? -20.377 -7.135 4.735 1.00 93.62 85 TYR A O 1
ATOM 696 N N . SER A 1 86 ? -22.101 -8.366 5.475 1.00 94.38 86 SER A N 1
ATOM 697 C CA . SER A 1 86 ? -23.143 -7.436 5.018 1.00 94.38 86 SER A CA 1
ATOM 698 C C . SER A 1 86 ? -23.006 -6.035 5.608 1.00 94.38 86 SER A C 1
ATOM 700 O O . SER A 1 86 ? -23.228 -5.053 4.900 1.00 94.38 86 SER A O 1
ATOM 702 N N . ASP A 1 87 ? -22.636 -5.949 6.886 1.00 95.69 87 ASP A N 1
ATOM 703 C CA . ASP A 1 87 ? -22.566 -4.687 7.622 1.00 95.69 87 ASP A CA 1
ATOM 704 C C . ASP A 1 87 ? -21.345 -3.893 7.143 1.00 95.69 87 ASP A C 1
ATOM 706 O O . ASP A 1 87 ? -21.461 -2.720 6.798 1.00 95.69 87 ASP A O 1
ATOM 710 N N . PHE A 1 88 ? -20.202 -4.566 6.963 1.00 96.25 88 PHE A N 1
ATOM 711 C CA . PHE A 1 88 ? -19.032 -3.969 6.314 1.00 96.25 88 PHE A CA 1
ATOM 712 C C . PHE A 1 88 ? -19.352 -3.432 4.912 1.00 96.25 88 PHE A C 1
ATOM 714 O O . PHE A 1 88 ? -18.975 -2.308 4.574 1.00 96.25 88 PHE A O 1
ATOM 721 N N . ILE A 1 89 ? -20.056 -4.212 4.087 1.00 95.69 89 ILE A N 1
ATOM 722 C CA . ILE A 1 89 ? -20.404 -3.779 2.730 1.00 95.69 89 ILE A CA 1
ATOM 723 C C . ILE A 1 89 ? -21.292 -2.531 2.759 1.00 95.69 89 ILE A C 1
ATOM 725 O O . ILE A 1 89 ? -21.037 -1.581 2.012 1.00 95.69 89 ILE A O 1
ATOM 729 N N . 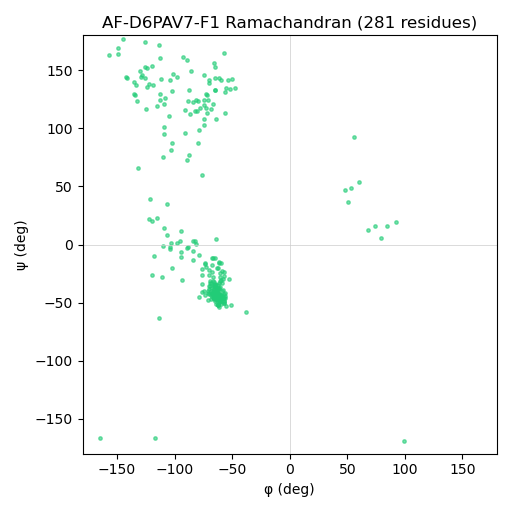ALA A 1 90 ? -22.318 -2.527 3.610 1.00 95.94 90 ALA A N 1
ATOM 730 C CA . ALA A 1 90 ? -23.275 -1.430 3.706 1.00 95.94 90 ALA A CA 1
ATOM 731 C C . ALA A 1 90 ? -22.647 -0.145 4.264 1.00 95.94 90 ALA A C 1
ATOM 733 O O . ALA A 1 90 ? -22.920 0.942 3.758 1.00 95.94 90 ALA A O 1
ATOM 734 N N . GLU A 1 91 ? -21.802 -0.265 5.286 1.00 96.12 91 GLU A N 1
ATOM 735 C CA . GLU A 1 91 ? -21.309 0.885 6.047 1.00 96.12 91 GLU A CA 1
ATOM 736 C C . GLU A 1 91 ? -19.967 1.421 5.533 1.00 96.12 91 GLU A C 1
ATOM 738 O O . GLU A 1 91 ? -19.716 2.624 5.590 1.00 96.12 91 GLU A O 1
ATOM 743 N N . VAL A 1 92 ? -19.117 0.550 4.979 1.00 95.44 92 VAL A N 1
ATOM 744 C CA . VAL A 1 92 ? -17.754 0.903 4.557 1.00 95.44 92 VAL A CA 1
ATOM 745 C C . VAL A 1 92 ? -17.608 0.822 3.047 1.00 95.44 92 VAL A C 1
ATOM 747 O O . VAL A 1 92 ? -17.380 1.848 2.408 1.00 95.44 92 VAL A O 1
ATOM 750 N N . ALA A 1 93 ? -17.766 -0.366 2.453 1.00 93.44 93 ALA A N 1
ATOM 751 C CA . ALA A 1 93 ? -17.429 -0.574 1.040 1.00 93.44 93 ALA A CA 1
ATOM 752 C C . ALA A 1 93 ? -18.269 0.316 0.108 1.00 93.44 93 ALA A C 1
ATOM 754 O O . ALA A 1 93 ? -17.736 1.022 -0.753 1.00 93.44 93 ALA A O 1
ATOM 755 N N . THR A 1 94 ? -19.585 0.338 0.335 1.00 92.81 94 THR A N 1
ATOM 756 C CA . THR A 1 94 ? -20.545 1.150 -0.433 1.00 92.81 94 THR A CA 1
ATOM 757 C C . THR A 1 94 ? -20.849 2.505 0.209 1.00 92.81 94 THR A C 1
ATOM 759 O O . THR A 1 94 ? -21.504 3.344 -0.413 1.00 92.81 94 THR A O 1
ATOM 762 N N . GLY A 1 95 ? -20.334 2.752 1.418 1.00 90.44 95 GLY A N 1
ATOM 763 C CA . GLY A 1 95 ? -20.477 4.023 2.115 1.00 90.44 95 GLY A CA 1
ATOM 764 C C . GLY A 1 95 ? -19.868 5.175 1.313 1.00 90.44 95 GLY A C 1
ATOM 765 O O . GLY A 1 95 ? -18.811 5.030 0.684 1.00 90.44 95 GLY A O 1
ATOM 766 N N . SER A 1 96 ? -20.536 6.333 1.339 1.00 89.12 96 SER A N 1
ATOM 767 C CA . SER A 1 96 ? -20.101 7.559 0.652 1.00 89.12 96 SER A CA 1
ATOM 768 C C . SER A 1 96 ? -19.650 8.673 1.601 1.00 89.12 96 SER A C 1
ATOM 770 O O . SER A 1 96 ? -18.835 9.507 1.211 1.00 89.12 96 SER A O 1
ATOM 772 N N . ASN A 1 97 ? -20.175 8.709 2.831 1.00 93.88 97 ASN A N 1
ATOM 773 C CA . ASN A 1 97 ? -19.831 9.704 3.847 1.00 93.88 97 ASN A CA 1
ATOM 774 C C . ASN A 1 97 ? -18.619 9.236 4.660 1.00 93.88 97 ASN A C 1
ATOM 776 O O . ASN A 1 97 ? -18.641 8.168 5.256 1.00 93.88 97 ASN A O 1
ATOM 780 N N . LEU A 1 98 ? -17.565 10.048 4.686 1.00 94.38 98 LEU A N 1
ATOM 781 C CA . LEU A 1 98 ? -16.286 9.692 5.293 1.00 94.38 98 LEU A CA 1
ATOM 782 C C . LEU A 1 98 ? -16.347 9.584 6.819 1.00 94.38 98 LEU A C 1
ATOM 784 O O . LEU A 1 98 ? -15.675 8.720 7.374 1.00 94.38 98 LEU A O 1
ATOM 788 N N . ASN A 1 99 ? -17.148 10.426 7.482 1.00 96.00 99 ASN A N 1
ATOM 789 C CA . ASN A 1 99 ? -17.318 10.338 8.934 1.00 96.00 99 ASN A CA 1
ATOM 790 C C . ASN A 1 99 ? -18.043 9.045 9.301 1.00 96.00 99 ASN A C 1
ATOM 792 O O . ASN A 1 99 ? -17.562 8.314 10.155 1.00 96.00 99 ASN A O 1
ATOM 796 N N . ASP A 1 100 ? -19.120 8.715 8.582 1.00 97.12 100 ASP A N 1
ATOM 797 C CA . ASP A 1 100 ? -19.877 7.484 8.827 1.00 97.12 100 ASP A CA 1
ATOM 798 C C . ASP A 1 100 ? -18.991 6.244 8.595 1.00 97.12 100 ASP A C 1
ATOM 800 O O . ASP A 1 100 ? -18.980 5.333 9.416 1.00 97.12 100 ASP A O 1
ATOM 804 N N . ILE A 1 101 ? -18.170 6.237 7.532 1.00 97.06 101 ILE A N 1
ATOM 805 C CA . ILE A 1 101 ? -17.208 5.150 7.268 1.00 97.06 101 ILE A CA 1
ATOM 806 C C . ILE A 1 101 ? -16.184 5.023 8.405 1.00 97.06 101 ILE A C 1
ATOM 808 O O . ILE A 1 101 ? -15.880 3.910 8.840 1.00 97.06 101 ILE A O 1
ATOM 812 N N . LEU A 1 102 ? -15.617 6.145 8.863 1.00 97.94 102 LEU A N 1
ATOM 813 C CA . LEU A 1 102 ? -14.639 6.156 9.950 1.00 97.94 102 LEU A CA 1
ATOM 814 C C . LEU A 1 102 ? -15.265 5.639 11.251 1.00 97.94 102 LEU A C 1
ATOM 816 O O . LEU A 1 102 ? -14.683 4.763 11.890 1.00 97.94 102 LEU A O 1
ATOM 820 N N . ASP A 1 103 ? -16.446 6.138 11.610 1.00 98.31 103 ASP A N 1
ATOM 821 C CA . ASP A 1 103 ? -17.168 5.749 12.821 1.00 98.31 103 ASP A CA 1
ATOM 822 C C . ASP A 1 103 ? -17.526 4.256 12.799 1.00 98.31 103 ASP A C 1
ATOM 824 O O . ASP A 1 103 ? -17.298 3.554 13.788 1.00 98.31 103 ASP A O 1
ATOM 828 N N . SER A 1 104 ? -17.989 3.735 11.658 1.00 98.19 104 SER A N 1
ATOM 829 C CA . SER A 1 104 ? -18.265 2.306 11.483 1.00 98.19 104 SER A CA 1
ATOM 830 C C . SER A 1 104 ? -17.009 1.446 11.609 1.00 98.19 104 SER A C 1
ATOM 832 O O . SER A 1 104 ? -17.016 0.453 12.337 1.00 98.19 104 SER A O 1
ATOM 834 N N . LEU A 1 105 ? -15.895 1.829 10.973 1.00 98.12 105 LEU A N 1
ATOM 835 C CA . LEU A 1 105 ? -14.636 1.088 11.111 1.00 98.12 105 LEU A CA 1
ATOM 836 C C . LEU A 1 105 ? -14.113 1.094 12.552 1.00 98.12 105 LEU A C 1
ATOM 838 O O . LEU A 1 105 ? -13.632 0.062 13.025 1.00 98.12 105 LEU A O 1
ATOM 842 N N . ILE A 1 106 ? -14.229 2.221 13.261 1.00 98.50 106 ILE A N 1
ATOM 843 C CA . ILE A 1 106 ? -13.865 2.300 14.678 1.00 98.50 106 ILE A CA 1
ATOM 844 C C . ILE A 1 106 ? -14.745 1.350 15.494 1.00 98.50 106 ILE A C 1
ATOM 846 O O . ILE A 1 106 ? -14.209 0.509 16.217 1.00 98.50 106 ILE A O 1
ATOM 850 N N . ALA A 1 107 ? -16.068 1.417 15.327 1.00 98.50 107 ALA A N 1
ATOM 851 C CA . ALA A 1 107 ? -17.005 0.552 16.038 1.00 98.50 107 ALA A CA 1
ATOM 852 C C . ALA A 1 107 ? -16.729 -0.936 15.766 1.00 98.50 107 ALA A C 1
ATOM 854 O O . ALA A 1 107 ? -16.761 -1.758 16.683 1.00 98.50 107 ALA A O 1
ATOM 855 N N . PHE A 1 108 ? -16.396 -1.296 14.525 1.00 97.88 108 PHE A N 1
ATOM 856 C CA . PHE A 1 108 ? -15.995 -2.653 14.169 1.00 97.88 108 PHE A CA 1
ATOM 857 C C . PHE A 1 108 ? -14.703 -3.084 14.871 1.00 97.88 108 PHE A C 1
ATOM 859 O O . PHE A 1 108 ? -14.639 -4.188 15.410 1.00 97.88 108 PHE A O 1
ATOM 866 N N . PHE A 1 109 ? -13.684 -2.225 14.925 1.00 97.50 109 PHE A N 1
ATOM 867 C CA . PHE A 1 109 ? -12.429 -2.522 15.624 1.00 97.50 109 PHE A CA 1
ATOM 868 C C . PHE A 1 109 ? -12.639 -2.658 17.145 1.00 97.50 109 PHE A C 1
ATOM 870 O O . PHE A 1 109 ? -12.024 -3.523 17.780 1.00 97.50 109 PHE A O 1
ATOM 877 N N . GLU A 1 110 ? -13.546 -1.869 17.729 1.00 97.38 110 GLU A N 1
ATOM 878 C CA . GLU A 1 110 ? -13.917 -1.965 19.146 1.00 97.38 110 GLU A CA 1
ATOM 879 C C . GLU A 1 110 ? -14.597 -3.293 19.494 1.00 97.38 110 GLU A C 1
ATOM 881 O O . GLU A 1 110 ? -14.331 -3.842 20.566 1.00 97.38 110 GLU A O 1
ATOM 886 N N . GLN A 1 111 ? -15.387 -3.881 18.584 1.00 95.62 111 GLN A N 1
ATOM 887 C CA . GLN A 1 111 ? -15.948 -5.226 18.790 1.00 95.62 111 GLN A CA 1
ATOM 888 C C . GLN A 1 111 ? -14.850 -6.279 18.981 1.00 95.62 111 GLN A C 1
ATOM 890 O O . GLN A 1 111 ? -15.004 -7.205 19.777 1.00 95.62 111 GLN A O 1
ATOM 895 N N . TYR A 1 112 ? -13.707 -6.106 18.314 1.00 94.62 112 TYR A N 1
ATOM 896 C CA . TYR A 1 112 ? -12.527 -6.954 18.482 1.00 94.62 112 TYR A CA 1
ATOM 897 C C . TYR A 1 112 ? -11.653 -6.576 19.693 1.00 94.62 112 TYR A C 1
ATOM 899 O O . TYR A 1 112 ? -10.613 -7.204 19.916 1.00 94.62 112 TYR A O 1
ATOM 907 N N . GLY A 1 113 ? -12.062 -5.593 20.501 1.00 94.75 113 GLY A N 1
ATOM 908 C CA . GLY A 1 113 ? -11.371 -5.169 21.721 1.00 94.75 113 GLY A CA 1
ATOM 909 C C . GLY A 1 113 ? -10.236 -4.167 21.496 1.00 94.75 113 GLY A C 1
ATOM 910 O O . GLY A 1 113 ? -9.395 -3.991 22.380 1.00 94.75 113 GLY A O 1
ATOM 911 N N . VAL A 1 114 ? -10.171 -3.524 20.327 1.00 96.88 114 VAL A N 1
ATOM 912 C CA . VAL A 1 114 ? -9.237 -2.415 20.083 1.00 96.88 114 VAL A CA 1
ATOM 913 C C . VAL A 1 114 ? -9.831 -1.140 20.694 1.00 96.88 114 VAL A C 1
ATOM 915 O O . VAL A 1 114 ? -10.940 -0.784 20.324 1.00 96.88 114 VAL A O 1
ATOM 918 N N . PRO A 1 115 ? -9.142 -0.423 21.600 1.00 96.75 115 PRO A N 1
ATOM 919 C CA . PRO A 1 115 ? -9.685 0.810 22.177 1.00 96.75 115 PRO A CA 1
ATOM 920 C C . PRO A 1 115 ? -9.942 1.896 21.123 1.00 96.75 115 PRO A C 1
ATOM 922 O O . PRO A 1 115 ? -9.098 2.073 20.242 1.00 96.75 115 PRO A O 1
ATOM 925 N N . TYR A 1 116 ? -11.025 2.671 21.279 1.00 97.38 116 TYR A N 1
ATOM 926 C CA . TYR A 1 116 ? -11.429 3.773 20.390 1.00 97.38 116 TYR A CA 1
ATOM 927 C C . TYR A 1 116 ? -10.259 4.614 19.850 1.00 97.38 116 TYR A C 1
ATOM 929 O O . TYR A 1 116 ? -10.046 4.677 18.643 1.00 97.38 116 TYR A O 1
ATOM 937 N N . GLU A 1 117 ? -9.446 5.206 20.735 1.00 97.00 117 GLU A N 1
ATOM 938 C CA . GLU A 1 117 ? -8.341 6.096 20.334 1.00 97.00 117 GLU A CA 1
ATOM 939 C C . GLU A 1 117 ? -7.299 5.382 19.463 1.00 97.00 117 GLU A C 1
ATOM 941 O O . GLU A 1 117 ? -6.798 5.939 18.487 1.00 97.00 117 GLU A O 1
ATOM 946 N N . ARG A 1 118 ? -7.007 4.112 19.774 1.00 97.31 118 ARG A N 1
ATOM 947 C CA . ARG A 1 118 ? -6.072 3.290 18.997 1.00 97.31 118 ARG A CA 1
ATOM 948 C C . ARG A 1 118 ? -6.669 2.905 17.647 1.00 97.31 118 ARG A C 1
ATOM 950 O O . ARG A 1 118 ? -5.950 2.920 16.653 1.00 97.31 118 ARG A O 1
ATOM 957 N N . ALA A 1 119 ? -7.954 2.549 17.612 1.00 97.94 119 ALA A N 1
ATOM 958 C CA . ALA A 1 119 ? -8.658 2.223 16.378 1.00 97.94 119 ALA A CA 1
ATOM 959 C C . ALA A 1 119 ? -8.685 3.435 15.441 1.00 97.94 119 ALA A C 1
ATOM 961 O O . ALA A 1 119 ? -8.212 3.333 14.310 1.00 97.94 119 ALA A O 1
ATOM 962 N N . LYS A 1 120 ? -9.132 4.595 15.943 1.00 98.12 120 LYS A N 1
ATOM 963 C CA . LYS A 1 120 ? -9.167 5.850 15.186 1.00 98.12 120 LYS A CA 1
ATOM 964 C C . LYS A 1 120 ? -7.787 6.205 14.638 1.00 98.12 120 LYS A C 1
ATOM 966 O O . LYS A 1 120 ? -7.649 6.403 13.435 1.00 98.12 120 LYS A O 1
ATOM 971 N N . HIS A 1 121 ? -6.769 6.241 15.500 1.00 98.19 121 HIS A N 1
ATOM 972 C CA . HIS A 1 121 ? -5.401 6.566 15.091 1.00 98.19 121 HIS A CA 1
ATOM 973 C C . HIS A 1 121 ? -4.891 5.617 14.001 1.00 98.19 121 HIS A C 1
ATOM 975 O O . HIS A 1 121 ? -4.422 6.069 12.960 1.00 98.19 121 HIS A O 1
ATOM 981 N N . PHE A 1 122 ? -5.045 4.303 14.194 1.00 98.25 122 PHE A N 1
ATOM 982 C CA . PHE A 1 122 ? -4.602 3.315 13.212 1.00 98.25 122 PHE A CA 1
ATOM 983 C C . PHE A 1 122 ? -5.319 3.467 11.863 1.00 98.25 122 PHE A C 1
ATOM 985 O O . PHE A 1 122 ? -4.652 3.466 10.831 1.00 98.25 122 PHE A O 1
ATOM 992 N N . ILE A 1 123 ? -6.650 3.615 11.858 1.00 98.00 123 ILE A N 1
ATOM 993 C CA . ILE A 1 123 ? -7.448 3.755 10.627 1.00 98.00 123 ILE A CA 1
ATOM 994 C C . ILE A 1 123 ? -7.035 5.014 9.862 1.00 98.00 123 ILE A C 1
ATOM 996 O O . ILE A 1 123 ? -6.859 4.958 8.647 1.00 98.00 123 ILE A O 1
ATOM 1000 N N . ILE A 1 124 ? -6.829 6.133 10.561 1.00 98.12 124 ILE A N 1
ATOM 1001 C CA . ILE A 1 124 ? -6.395 7.390 9.942 1.00 98.12 124 ILE A CA 1
ATOM 1002 C C . ILE A 1 124 ? -4.980 7.265 9.363 1.00 98.12 124 ILE A C 1
ATOM 1004 O O . ILE A 1 124 ? -4.765 7.633 8.206 1.00 98.12 124 ILE A O 1
ATOM 1008 N N . GLN A 1 125 ? -4.031 6.682 10.103 1.00 97.81 125 GLN A N 1
ATOM 1009 C CA . GLN A 1 125 ? -2.679 6.440 9.583 1.00 97.81 125 GLN A CA 1
ATOM 1010 C C . GLN A 1 125 ? -2.686 5.475 8.386 1.00 97.81 125 GLN A C 1
ATOM 1012 O O . GLN A 1 125 ? -2.009 5.737 7.390 1.00 97.81 125 GLN A O 1
ATOM 1017 N N . GLN A 1 126 ? -3.487 4.404 8.437 1.00 97.06 126 GLN A N 1
ATOM 1018 C CA . GLN A 1 126 ? -3.638 3.458 7.330 1.00 97.06 126 GLN A CA 1
ATOM 1019 C C . GLN A 1 126 ? -4.247 4.126 6.100 1.00 97.06 126 GLN A C 1
ATOM 1021 O O . GLN A 1 126 ? -3.746 3.933 4.997 1.00 97.06 126 GLN A O 1
ATOM 1026 N N . ALA A 1 127 ? -5.286 4.939 6.278 1.00 96.19 127 ALA A N 1
ATOM 1027 C CA . ALA A 1 127 ? -5.929 5.640 5.180 1.00 96.19 127 ALA A CA 1
ATOM 1028 C C . ALA A 1 127 ? -4.973 6.625 4.492 1.00 96.19 127 ALA A C 1
ATOM 1030 O O . ALA A 1 127 ? -4.937 6.659 3.265 1.00 96.19 127 ALA A O 1
ATOM 1031 N N . GLY A 1 128 ? -4.161 7.374 5.247 1.00 95.81 128 GLY A N 1
ATOM 1032 C CA . GLY A 1 128 ? -3.150 8.256 4.655 1.00 95.81 128 GLY A CA 1
ATOM 1033 C C . GLY A 1 128 ? -2.012 7.499 3.970 1.00 95.81 128 GLY A C 1
ATOM 1034 O O . GLY A 1 128 ? -1.575 7.901 2.893 1.00 95.81 128 GLY A O 1
ATOM 1035 N N . PHE A 1 129 ? -1.583 6.366 4.531 1.00 96.06 129 PHE A N 1
ATOM 1036 C CA . PHE A 1 129 ? -0.616 5.464 3.899 1.00 96.06 129 PHE A CA 1
ATOM 1037 C C . PHE A 1 129 ? -1.144 4.871 2.582 1.00 96.06 129 PHE A C 1
ATOM 1039 O O . PHE A 1 129 ? -0.465 4.915 1.556 1.00 96.06 129 PHE A O 1
ATOM 1046 N N . ASP A 1 130 ? -2.373 4.357 2.595 1.00 95.62 130 ASP A N 1
ATOM 1047 C CA . ASP A 1 130 ? -3.037 3.781 1.428 1.00 95.62 130 ASP A CA 1
ATOM 1048 C C . ASP A 1 130 ? -3.314 4.841 0.349 1.00 95.62 130 ASP A C 1
ATOM 1050 O O . ASP A 1 130 ? -3.165 4.550 -0.838 1.00 95.62 130 ASP A O 1
ATOM 1054 N N . LEU A 1 131 ? -3.689 6.064 0.746 1.00 95.00 131 LEU A N 1
ATOM 1055 C CA . LEU A 1 131 ? -3.894 7.194 -0.162 1.00 95.00 131 LEU A CA 1
ATOM 1056 C C . LEU A 1 131 ? -2.577 7.617 -0.821 1.00 95.00 131 LEU A C 1
ATOM 1058 O O . LEU A 1 131 ? -2.534 7.794 -2.037 1.00 95.00 131 LEU A O 1
ATOM 1062 N N . LEU A 1 132 ? -1.502 7.734 -0.031 1.00 94.94 132 LEU A N 1
ATOM 1063 C CA . LEU A 1 132 ? -0.168 8.084 -0.516 1.00 94.94 132 LEU A CA 1
ATOM 1064 C C . LEU A 1 132 ? 0.324 7.089 -1.567 1.00 94.94 132 LEU A C 1
ATOM 1066 O O . LEU A 1 132 ? 0.853 7.510 -2.586 1.00 94.94 132 LEU A O 1
ATOM 1070 N N . LEU A 1 133 ? 0.167 5.787 -1.320 1.00 95.00 133 LEU A N 1
ATOM 1071 C CA . LEU A 1 133 ? 0.707 4.725 -2.177 1.00 95.00 133 LEU A CA 1
ATOM 1072 C C . LEU A 1 133 ? -0.304 4.189 -3.206 1.00 95.00 133 LEU A C 1
ATOM 1074 O O . LEU A 1 133 ? 0.009 3.252 -3.946 1.00 95.00 133 LEU A O 1
ATOM 1078 N N . GLY A 1 134 ? -1.507 4.769 -3.260 1.00 93.00 134 GLY A N 1
ATOM 1079 C CA . GLY A 1 134 ? -2.574 4.416 -4.197 1.00 93.00 134 GLY A CA 1
ATOM 1080 C C . GLY A 1 134 ? -3.049 2.969 -4.076 1.00 93.00 134 GLY A C 1
ATOM 1081 O O . GLY A 1 134 ? -3.053 2.235 -5.063 1.00 93.00 134 GLY A O 1
ATOM 1082 N N . ASN A 1 135 ? -3.429 2.538 -2.872 1.00 93.50 135 ASN A N 1
ATOM 1083 C CA . ASN A 1 135 ? -3.988 1.205 -2.646 1.00 93.50 135 ASN A CA 1
ATOM 1084 C C . ASN A 1 135 ? -5.410 1.091 -3.218 1.00 93.50 135 ASN A C 1
ATOM 1086 O O . ASN A 1 135 ? -6.337 1.706 -2.697 1.00 93.50 135 ASN A O 1
ATOM 1090 N N . ILE A 1 136 ? -5.609 0.271 -4.246 1.00 91.38 136 ILE A N 1
ATOM 1091 C CA . ILE A 1 136 ? -6.922 0.137 -4.901 1.00 91.38 136 ILE A CA 1
ATOM 1092 C C . ILE A 1 136 ? -7.845 -0.922 -4.279 1.00 91.38 136 ILE A C 1
ATOM 1094 O O . ILE A 1 136 ? -8.969 -1.072 -4.741 1.00 91.38 136 ILE A O 1
ATOM 1098 N N . ASP A 1 137 ? -7.396 -1.655 -3.255 1.00 91.44 137 ASP A N 1
ATOM 1099 C CA . ASP A 1 137 ? -8.102 -2.849 -2.755 1.00 91.44 137 ASP A CA 1
ATOM 1100 C C . ASP A 1 137 ? -8.573 -2.733 -1.298 1.00 91.44 137 ASP A C 1
ATOM 1102 O O . ASP A 1 137 ? -9.340 -3.565 -0.830 1.00 91.44 137 ASP A O 1
ATOM 1106 N N . ARG A 1 138 ? -8.154 -1.706 -0.540 1.00 92.69 138 ARG A N 1
ATOM 1107 C CA . ARG A 1 138 ? -8.468 -1.634 0.902 1.00 92.69 138 ARG A CA 1
ATOM 1108 C C . ARG A 1 138 ? -9.969 -1.544 1.192 1.00 92.69 138 ARG A C 1
ATOM 1110 O O . ARG A 1 138 ? -10.471 -2.294 2.018 1.00 92.69 138 ARG A O 1
ATOM 1117 N N . LYS A 1 139 ? -10.676 -0.602 0.562 1.00 92.31 139 LYS A N 1
ATOM 1118 C CA . LYS A 1 139 ? -12.050 -0.238 0.952 1.00 92.31 139 LYS A CA 1
ATOM 1119 C C . LYS A 1 139 ? -13.065 -1.361 0.740 1.00 92.31 139 LYS A C 1
ATOM 1121 O O . LYS A 1 139 ? -14.004 -1.487 1.516 1.00 92.31 139 LYS A O 1
ATOM 1126 N N . GLU A 1 140 ? -12.891 -2.155 -0.310 1.00 89.94 140 GLU A N 1
ATOM 1127 C CA . GLU A 1 140 ? -13.850 -3.196 -0.702 1.00 89.94 140 GLU A CA 1
ATOM 1128 C C . GLU A 1 140 ? -13.494 -4.575 -0.126 1.00 89.94 140 GLU A C 1
ATOM 1130 O O . GLU A 1 140 ? -14.318 -5.491 -0.152 1.00 89.94 140 GLU A O 1
ATOM 1135 N N . ASN A 1 141 ? -12.293 -4.724 0.440 1.00 91.12 141 ASN A N 1
ATOM 1136 C CA . ASN A 1 141 ? -11.779 -5.995 0.926 1.00 91.12 141 ASN A CA 1
ATOM 1137 C C . ASN A 1 141 ? -11.716 -6.021 2.460 1.00 91.12 141 ASN A C 1
ATOM 1139 O O . ASN A 1 141 ? -10.734 -5.608 3.078 1.00 91.12 141 ASN A O 1
ATOM 1143 N N . SER A 1 142 ? -12.756 -6.570 3.091 1.00 91.19 142 SER A N 1
ATOM 1144 C CA . SER A 1 142 ? -12.802 -6.768 4.548 1.00 91.19 142 SER A CA 1
ATOM 1145 C C . SER A 1 142 ? -11.684 -7.678 5.074 1.00 91.19 142 SER A C 1
ATOM 1147 O O . SER A 1 142 ? -11.299 -7.566 6.238 1.00 91.19 142 SER A O 1
ATOM 1149 N N . GLY A 1 143 ? -11.141 -8.557 4.223 1.00 88.81 143 GLY A N 1
ATOM 1150 C CA . GLY A 1 143 ? -9.996 -9.413 4.531 1.00 88.81 143 GLY A CA 1
ATOM 1151 C C . GLY A 1 143 ? -8.694 -8.633 4.715 1.00 88.81 143 GLY A C 1
ATOM 1152 O O . GLY A 1 143 ? -7.821 -9.067 5.457 1.00 88.81 143 GLY A O 1
ATOM 1153 N N . ASN A 1 144 ? -8.597 -7.437 4.131 1.00 90.00 144 ASN A N 1
ATOM 1154 C CA . ASN A 1 144 ? -7.420 -6.573 4.232 1.00 90.00 144 ASN A CA 1
ATOM 1155 C C . ASN A 1 144 ? -7.405 -5.707 5.502 1.00 90.00 144 ASN A C 1
ATOM 1157 O O . ASN A 1 144 ? -6.485 -4.905 5.696 1.00 90.00 144 ASN A O 1
ATOM 1161 N N . PHE A 1 145 ? -8.392 -5.869 6.382 1.00 94.38 145 PHE A N 1
ATOM 1162 C CA . PHE A 1 145 ? -8.396 -5.311 7.730 1.00 94.38 145 PHE A CA 1
ATOM 1163 C C . PHE A 1 145 ? -8.044 -6.423 8.721 1.00 94.38 145 PHE A C 1
ATOM 1165 O O . PHE A 1 145 ? -8.922 -7.108 9.250 1.00 94.38 145 PHE A O 1
ATOM 1172 N N . VAL A 1 146 ? -6.741 -6.617 8.943 1.00 93.44 146 VAL A N 1
ATOM 1173 C CA . VAL A 1 146 ? -6.207 -7.663 9.823 1.00 93.44 146 VAL A CA 1
ATOM 1174 C C . VAL A 1 146 ? -5.870 -7.119 11.198 1.00 93.44 146 VAL A C 1
ATOM 1176 O O . VAL A 1 146 ? -5.377 -6.004 11.377 1.00 93.44 146 VAL A O 1
ATOM 1179 N N . MET A 1 147 ? -6.105 -7.964 12.188 1.00 93.81 147 MET A N 1
ATOM 1180 C CA . MET A 1 147 ? -5.756 -7.773 13.577 1.00 93.81 147 MET A CA 1
ATOM 1181 C C . MET A 1 147 ? -5.037 -9.013 14.098 1.00 93.81 147 MET A C 1
ATOM 1183 O O . MET A 1 147 ? -5.323 -10.140 13.706 1.00 93.81 147 MET A O 1
ATOM 1187 N N . ILE A 1 148 ? -4.139 -8.808 15.052 1.00 93.31 148 ILE A N 1
ATOM 1188 C CA . ILE A 1 148 ? -3.577 -9.875 15.871 1.00 93.31 148 ILE A CA 1
ATOM 1189 C C . ILE A 1 148 ? -4.142 -9.744 17.274 1.00 93.31 148 ILE A C 1
ATOM 1191 O O . ILE A 1 148 ? -4.025 -8.686 17.897 1.00 93.31 148 ILE A O 1
ATOM 1195 N N . SER A 1 149 ? -4.726 -10.826 17.787 1.00 91.81 149 SER A N 1
ATOM 1196 C CA . SER A 1 149 ? -5.294 -10.864 19.137 1.00 91.81 149 SER A CA 1
ATOM 1197 C C . SER A 1 149 ? -4.743 -12.007 19.979 1.00 91.81 149 SER A C 1
ATOM 1199 O O . SER A 1 149 ? -4.562 -13.114 19.480 1.00 91.81 149 SER A O 1
ATOM 1201 N N . ASN A 1 150 ? -4.550 -11.764 21.270 1.00 90.62 150 ASN A N 1
ATOM 1202 C CA . ASN A 1 150 ? -4.455 -12.803 22.295 1.00 90.62 150 ASN A CA 1
ATOM 1203 C C . ASN A 1 150 ? -5.622 -12.643 23.296 1.00 90.62 150 ASN A C 1
ATOM 1205 O O . ASN A 1 150 ? -6.578 -11.919 23.034 1.00 90.62 150 ASN A O 1
ATOM 1209 N N . GLN A 1 151 ? -5.556 -13.311 24.451 1.00 86.00 151 GLN A N 1
ATOM 1210 C CA . GLN A 1 151 ? -6.607 -13.241 25.480 1.00 86.00 151 GLN A CA 1
ATOM 1211 C C . GLN A 1 151 ? -6.813 -11.845 26.104 1.00 86.00 151 GLN A C 1
ATOM 1213 O O . GLN A 1 151 ? -7.862 -11.598 26.687 1.00 86.00 151 GLN A O 1
ATOM 1218 N N . ASN A 1 152 ? -5.826 -10.954 26.010 1.00 88.25 152 ASN A N 1
ATOM 1219 C CA . ASN A 1 152 ? -5.779 -9.669 26.709 1.00 88.25 152 ASN A CA 1
ATOM 1220 C C . ASN A 1 152 ? -5.719 -8.458 25.770 1.00 88.25 152 ASN A C 1
ATOM 1222 O O . ASN A 1 152 ? -6.074 -7.356 26.178 1.00 88.25 152 ASN A O 1
ATOM 1226 N N . THR A 1 153 ? -5.194 -8.621 24.555 1.00 90.44 153 THR A N 1
ATOM 1227 C CA . THR A 1 153 ? -4.926 -7.504 23.646 1.00 90.44 153 THR A CA 1
ATOM 1228 C C . THR A 1 153 ? -5.249 -7.856 22.204 1.00 90.44 153 THR A C 1
ATOM 1230 O O . THR A 1 153 ? -4.957 -8.960 21.746 1.00 90.44 153 THR A O 1
ATOM 1233 N N . THR A 1 154 ? -5.776 -6.870 21.479 1.00 93.94 154 THR A N 1
ATOM 1234 C CA . THR A 1 154 ? -5.950 -6.896 20.024 1.00 93.94 154 THR A CA 1
ATOM 1235 C C . THR A 1 154 ? -5.241 -5.694 19.419 1.00 93.94 154 THR A C 1
ATOM 1237 O O . THR A 1 154 ? -5.324 -4.580 19.943 1.00 93.94 154 THR A O 1
ATOM 1240 N N . LYS A 1 155 ? -4.512 -5.912 18.325 1.00 93.31 155 LYS A N 1
ATOM 1241 C CA . LYS A 1 155 ? -3.774 -4.869 17.611 1.00 93.31 155 LYS A CA 1
ATOM 1242 C C . LYS A 1 155 ? -4.051 -4.971 16.112 1.00 93.31 155 LYS A C 1
ATOM 1244 O O . LYS A 1 155 ? -3.790 -6.033 15.552 1.00 93.31 155 LYS A O 1
ATOM 1249 N N . PRO A 1 156 ? -4.541 -3.901 15.470 1.00 95.94 156 PRO A N 1
ATOM 1250 C CA . PRO A 1 156 ? -4.625 -3.840 14.017 1.00 95.94 156 PRO A CA 1
ATOM 1251 C C . PRO A 1 156 ? -3.243 -3.858 13.365 1.00 95.94 156 PRO A C 1
ATOM 1253 O O . PRO A 1 156 ? -2.258 -3.429 13.979 1.00 95.94 156 PRO A O 1
ATOM 1256 N N . ILE A 1 157 ? -3.187 -4.354 12.130 1.00 95.19 157 ILE A N 1
ATOM 1257 C CA . ILE A 1 157 ? -1.958 -4.519 11.356 1.00 95.19 157 ILE A CA 1
ATOM 1258 C C . ILE A 1 157 ? -2.175 -4.043 9.933 1.00 95.19 157 ILE A C 1
ATOM 1260 O O . ILE A 1 157 ? -3.117 -4.445 9.252 1.00 95.19 157 ILE A O 1
ATOM 1264 N N . ASN A 1 158 ? -1.263 -3.196 9.474 1.00 95.38 158 ASN A N 1
ATOM 1265 C CA . ASN A 1 158 ? -1.207 -2.776 8.092 1.00 95.38 158 ASN A CA 1
ATOM 1266 C C . ASN A 1 158 ? -0.372 -3.794 7.309 1.00 95.38 158 ASN A C 1
ATOM 1268 O O . ASN A 1 158 ? 0.835 -3.917 7.523 1.00 95.38 158 ASN A O 1
ATOM 1272 N N . PHE A 1 159 ? -1.018 -4.534 6.418 1.00 92.19 159 PHE A N 1
ATOM 1273 C CA . PHE A 1 159 ? -0.418 -5.612 5.635 1.00 92.19 159 PHE A CA 1
ATOM 1274 C C . PHE A 1 159 ? -1.037 -5.653 4.228 1.00 92.19 159 PHE A C 1
ATOM 1276 O O . PHE A 1 159 ? -1.955 -4.873 3.938 1.00 92.19 159 PHE A O 1
ATOM 1283 N N . ASP A 1 160 ? -0.513 -6.566 3.406 1.00 88.94 160 ASP A N 1
ATOM 1284 C CA . ASP A 1 160 ? -0.900 -6.831 2.018 1.00 88.94 160 ASP A CA 1
ATOM 1285 C C . ASP A 1 160 ? -0.830 -5.586 1.122 1.00 88.94 160 ASP A C 1
ATOM 1287 O O . ASP A 1 160 ? -1.747 -4.767 1.024 1.00 88.94 160 ASP A O 1
ATOM 1291 N N . TYR A 1 161 ? 0.328 -5.419 0.485 1.00 94.44 161 TYR A N 1
ATOM 1292 C CA . TYR A 1 161 ? 0.647 -4.241 -0.323 1.00 94.44 161 TYR A CA 1
ATOM 1293 C C . TYR A 1 161 ? 0.630 -4.537 -1.824 1.00 94.44 161 TYR A C 1
ATOM 1295 O O . TYR A 1 161 ? 1.006 -3.682 -2.631 1.00 94.44 161 TYR A O 1
ATOM 1303 N N . GLY A 1 162 ? 0.173 -5.727 -2.234 1.00 93.75 162 GLY A N 1
ATOM 1304 C CA . GLY A 1 162 ? 0.198 -6.169 -3.632 1.00 93.75 162 GLY A CA 1
ATOM 1305 C C . GLY A 1 162 ? -0.628 -5.296 -4.588 1.00 93.75 162 GLY A C 1
ATOM 1306 O O . GLY A 1 162 ? -0.456 -5.359 -5.808 1.00 93.75 162 GLY A O 1
ATOM 1307 N N . ARG A 1 163 ? -1.514 -4.457 -4.037 1.00 93.69 163 ARG A N 1
ATOM 1308 C CA . ARG A 1 163 ? -2.434 -3.563 -4.760 1.00 93.69 163 ARG A CA 1
ATOM 1309 C C . ARG A 1 163 ? -2.074 -2.080 -4.642 1.00 93.69 163 ARG A C 1
ATOM 1311 O O . ARG A 1 163 ? -2.862 -1.222 -5.026 1.00 93.69 163 ARG A O 1
ATOM 1318 N N . MET A 1 164 ? -0.866 -1.773 -4.171 1.00 94.19 164 MET A N 1
ATOM 1319 C CA . MET A 1 164 ? -0.297 -0.418 -4.156 1.00 94.19 164 MET A CA 1
ATOM 1320 C C . MET A 1 164 ? 0.539 -0.150 -5.408 1.00 94.19 164 MET A C 1
ATOM 1322 O O . MET A 1 164 ? 0.967 -1.094 -6.084 1.00 94.19 164 MET A O 1
ATOM 1326 N N . LEU A 1 165 ? 0.792 1.130 -5.702 1.00 94.31 165 LEU A N 1
ATOM 1327 C CA . LEU A 1 165 ? 1.654 1.584 -6.801 1.00 94.31 165 LEU A CA 1
ATOM 1328 C C . LEU A 1 165 ? 1.239 0.977 -8.152 1.00 94.31 165 LEU A C 1
ATOM 1330 O O . LEU A 1 165 ? 2.049 0.378 -8.867 1.00 94.31 165 LEU A O 1
ATOM 1334 N N . GLN A 1 166 ? -0.054 1.050 -8.463 1.00 91.38 166 GLN A N 1
ATOM 1335 C CA . GLN A 1 166 ? -0.594 0.514 -9.709 1.00 91.38 166 GLN A CA 1
ATOM 1336 C C . GLN A 1 166 ? -0.136 1.377 -10.888 1.00 91.38 166 GLN A C 1
ATOM 1338 O O . GLN A 1 166 ? -0.359 2.585 -10.903 1.00 91.38 166 GLN A O 1
ATOM 1343 N N . ILE A 1 167 ? 0.510 0.749 -11.871 1.00 91.94 167 ILE A N 1
ATOM 1344 C CA . ILE A 1 167 ? 1.009 1.423 -13.076 1.00 91.94 167 ILE A CA 1
ATOM 1345 C C . ILE A 1 167 ? 0.451 0.767 -14.336 1.00 91.94 167 ILE A C 1
ATOM 1347 O O . ILE A 1 167 ? 0.177 -0.431 -14.347 1.00 91.94 167 ILE A O 1
ATOM 1351 N N . ILE A 1 168 ? 0.303 1.516 -15.426 1.00 89.69 168 ILE A N 1
ATOM 1352 C CA . ILE A 1 168 ? -0.239 0.966 -16.675 1.00 89.69 168 ILE A CA 1
ATOM 1353 C C . ILE A 1 168 ? 0.874 0.199 -17.398 1.00 89.69 168 ILE A C 1
ATOM 1355 O O . ILE A 1 168 ? 1.591 0.747 -18.224 1.00 89.69 168 ILE A O 1
ATOM 1359 N N . TRP A 1 169 ? 1.052 -1.083 -17.088 1.00 92.44 169 TRP A N 1
ATOM 1360 C CA . TRP A 1 169 ? 2.135 -1.882 -17.666 1.00 92.44 169 TRP A CA 1
ATOM 1361 C C . TRP A 1 169 ? 1.640 -3.153 -18.339 1.00 92.44 169 TRP A C 1
ATOM 1363 O O . TRP A 1 169 ? 0.608 -3.721 -17.987 1.00 92.44 169 TRP A O 1
ATOM 1373 N N . SER A 1 170 ? 2.399 -3.617 -19.328 1.00 91.69 170 SER A N 1
ATOM 1374 C CA . SER A 1 170 ? 2.098 -4.843 -20.053 1.00 91.69 170 SER A CA 1
ATOM 1375 C C . SER A 1 170 ? 3.372 -5.524 -20.535 1.00 91.69 170 SER A C 1
ATOM 1377 O O . SER A 1 170 ? 4.425 -4.902 -20.660 1.00 91.69 170 SER A O 1
ATOM 1379 N N . GLU A 1 171 ? 3.249 -6.793 -20.918 1.00 91.38 171 GLU A N 1
ATOM 1380 C CA . GLU A 1 171 ? 4.321 -7.517 -21.610 1.00 91.38 171 GLU A CA 1
ATOM 1381 C C . GLU A 1 171 ? 4.742 -6.818 -22.919 1.00 91.38 171 GLU A C 1
ATOM 1383 O O . GLU A 1 171 ? 5.897 -6.901 -23.327 1.00 91.38 171 GLU A O 1
ATOM 1388 N N . THR A 1 172 ? 3.825 -6.099 -23.580 1.00 91.62 172 THR A N 1
ATOM 1389 C CA . THR A 1 172 ? 4.154 -5.330 -24.792 1.00 91.62 172 THR A CA 1
ATOM 1390 C C . THR A 1 172 ? 5.066 -4.158 -24.450 1.00 91.62 172 THR A C 1
ATOM 1392 O O . THR A 1 172 ? 6.103 -3.998 -25.089 1.00 91.62 172 THR A O 1
ATOM 1395 N N . THR A 1 173 ? 4.721 -3.402 -23.406 1.00 91.56 173 THR A N 1
ATOM 1396 C CA . THR A 1 173 ? 5.516 -2.276 -22.900 1.00 91.56 173 THR A CA 1
ATOM 1397 C C . THR A 1 173 ? 6.903 -2.743 -22.460 1.00 91.56 173 THR A C 1
ATOM 1399 O O . THR A 1 173 ? 7.909 -2.198 -22.907 1.00 91.56 173 THR A O 1
ATOM 1402 N N . GLU A 1 174 ? 6.973 -3.818 -21.668 1.00 93.31 174 GLU A N 1
ATOM 1403 C CA . GLU A 1 174 ? 8.242 -4.422 -21.238 1.00 93.31 174 GLU A CA 1
ATOM 1404 C C . GLU A 1 174 ? 9.122 -4.800 -22.442 1.00 93.31 174 GLU A C 1
ATOM 1406 O O . GLU A 1 174 ? 10.322 -4.518 -22.473 1.00 93.31 174 GLU A O 1
ATOM 1411 N N . ASN A 1 175 ? 8.528 -5.406 -23.476 1.00 92.19 175 ASN A N 1
ATOM 1412 C CA . ASN A 1 175 ? 9.255 -5.800 -24.680 1.00 92.19 175 ASN A CA 1
ATOM 1413 C C . ASN A 1 175 ? 9.712 -4.605 -25.531 1.00 92.19 175 ASN A C 1
ATOM 1415 O O . ASN A 1 175 ? 10.767 -4.692 -26.162 1.00 92.19 175 ASN A O 1
ATOM 1419 N N . GLN A 1 176 ? 8.979 -3.489 -25.546 1.00 93.62 176 GLN A N 1
ATOM 1420 C CA . GLN A 1 176 ? 9.407 -2.268 -26.240 1.00 93.62 176 GLN A CA 1
ATOM 1421 C C . GLN A 1 176 ? 10.691 -1.694 -25.628 1.00 93.62 176 GLN A C 1
ATOM 1423 O O . GLN A 1 176 ? 11.616 -1.362 -26.369 1.00 93.62 176 GLN A O 1
ATOM 1428 N N . PHE A 1 177 ? 10.811 -1.683 -24.298 1.00 93.06 177 PHE A N 1
ATOM 1429 C CA . PHE A 1 177 ? 12.067 -1.323 -23.631 1.00 93.06 177 PHE A CA 1
ATOM 1430 C C . PHE A 1 177 ? 13.182 -2.338 -23.905 1.00 93.06 177 PHE A C 1
ATOM 1432 O O . PHE A 1 177 ? 14.287 -1.970 -24.296 1.00 93.06 177 PHE A O 1
ATOM 1439 N N . ARG A 1 178 ? 12.893 -3.642 -23.791 1.00 91.31 178 ARG A N 1
ATOM 1440 C CA . ARG A 1 178 ? 13.895 -4.697 -24.047 1.00 91.31 178 ARG A CA 1
ATOM 1441 C C . ARG A 1 178 ? 14.458 -4.688 -25.467 1.00 91.31 178 ARG A C 1
ATOM 1443 O O . ARG A 1 178 ? 15.591 -5.113 -25.670 1.00 91.31 178 ARG A O 1
ATOM 1450 N N . THR A 1 179 ? 13.660 -4.273 -26.446 1.00 92.81 179 THR A N 1
ATOM 1451 C CA . THR A 1 179 ? 14.068 -4.195 -27.858 1.00 92.81 179 THR A CA 1
ATOM 1452 C C . THR A 1 179 ? 14.697 -2.851 -28.226 1.00 92.81 179 THR A C 1
ATOM 1454 O O . THR A 1 179 ? 15.158 -2.699 -29.355 1.00 92.81 179 THR A O 1
ATOM 1457 N N . GLY A 1 180 ? 14.748 -1.897 -27.288 1.00 91.00 180 GLY A N 1
ATOM 1458 C CA . GLY A 1 180 ? 15.289 -0.556 -27.509 1.00 91.00 180 GLY A CA 1
ATOM 1459 C C . GLY A 1 180 ? 14.380 0.357 -28.334 1.00 91.00 180 GLY A C 1
ATOM 1460 O O . GLY A 1 180 ? 14.853 1.367 -28.847 1.00 91.00 180 GLY A O 1
ATOM 1461 N N . ILE A 1 181 ? 13.097 0.006 -28.494 1.00 90.81 181 ILE A N 1
ATOM 1462 C CA . ILE A 1 181 ? 12.087 0.908 -29.073 1.00 90.81 181 ILE A CA 1
ATOM 1463 C C . ILE A 1 181 ? 11.848 2.078 -28.119 1.00 90.81 181 ILE A C 1
ATOM 1465 O O . ILE A 1 181 ? 11.757 3.217 -28.567 1.00 90.81 181 ILE A O 1
ATOM 1469 N N . PHE A 1 182 ? 11.776 1.780 -26.820 1.00 89.62 182 PHE A N 1
ATOM 1470 C CA . PHE A 1 182 ? 11.844 2.776 -25.759 1.00 89.62 182 PHE A CA 1
ATOM 1471 C C . PHE A 1 182 ? 13.235 2.783 -25.129 1.00 89.62 182 PHE A C 1
ATOM 1473 O O . PHE A 1 182 ? 13.911 1.755 -25.033 1.00 89.62 182 PHE A O 1
ATOM 1480 N N . SER A 1 183 ? 13.641 3.970 -24.712 1.00 85.19 183 SER A N 1
ATOM 1481 C CA . SER A 1 183 ? 14.919 4.329 -24.118 1.00 85.19 183 SER A CA 1
ATOM 1482 C C . SER A 1 183 ? 14.744 4.748 -22.659 1.00 85.19 183 SER A C 1
ATOM 1484 O O . SER A 1 183 ? 13.633 4.943 -22.176 1.00 85.19 183 SER A O 1
ATOM 1486 N N . GLU A 1 184 ? 15.849 4.944 -21.943 1.00 74.69 184 GLU A N 1
ATOM 1487 C CA . GLU A 1 184 ? 15.806 5.449 -20.565 1.00 74.69 184 GLU A CA 1
ATOM 1488 C C . GLU A 1 184 ? 15.161 6.841 -20.457 1.00 74.69 184 GLU A C 1
ATOM 1490 O O . GLU A 1 184 ? 14.538 7.134 -19.443 1.00 74.69 184 GLU A O 1
ATOM 1495 N N . ASN A 1 185 ? 15.221 7.671 -21.504 1.00 81.00 185 ASN A N 1
ATOM 1496 C CA . ASN A 1 185 ? 14.550 8.975 -21.502 1.00 81.00 185 ASN A CA 1
ATOM 1497 C C . ASN A 1 185 ? 13.019 8.834 -21.475 1.00 81.00 185 ASN A C 1
ATOM 1499 O O . ASN A 1 185 ? 12.340 9.656 -20.866 1.00 81.00 185 ASN A O 1
ATOM 1503 N N . ASP A 1 186 ? 12.477 7.772 -22.079 1.00 86.19 186 ASP A N 1
ATOM 1504 C CA . ASP A 1 186 ? 11.035 7.500 -22.076 1.00 86.19 186 ASP A CA 1
ATOM 1505 C C . ASP A 1 186 ? 10.543 7.077 -20.679 1.00 86.19 186 ASP A C 1
ATOM 1507 O O . ASP A 1 186 ? 9.367 7.236 -20.356 1.00 86.19 186 ASP A O 1
ATOM 1511 N N . ILE A 1 187 ? 11.439 6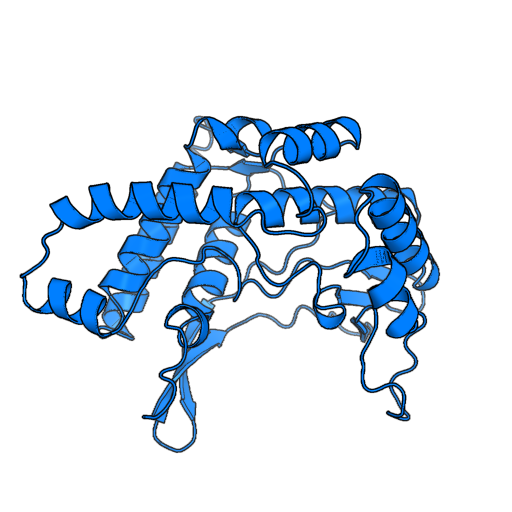.577 -19.812 1.00 86.75 187 ILE A N 1
ATOM 1512 C CA . ILE A 1 187 ? 11.101 6.239 -18.422 1.00 86.75 187 ILE A CA 1
ATOM 1513 C C . ILE A 1 187 ? 10.670 7.492 -17.660 1.00 86.75 187 ILE A C 1
ATOM 1515 O O . ILE A 1 187 ? 9.683 7.438 -16.935 1.00 86.75 187 ILE A O 1
ATOM 1519 N N . GLU A 1 188 ? 11.373 8.616 -17.806 1.00 86.38 188 GLU A N 1
ATOM 1520 C CA . GLU A 1 188 ? 11.075 9.824 -17.028 1.00 86.38 188 GLU A CA 1
ATOM 1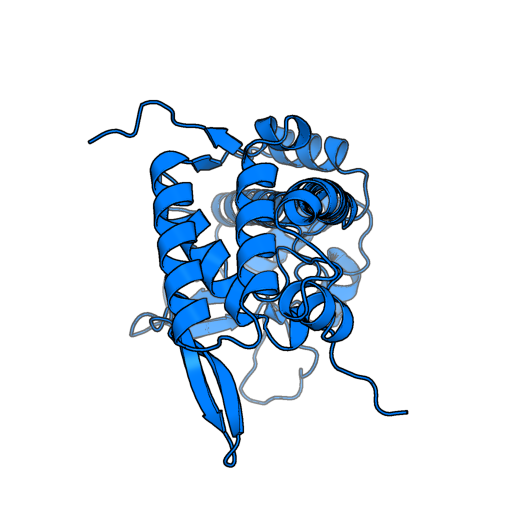521 C C . GLU A 1 188 ? 9.690 10.408 -17.352 1.00 86.38 188 GLU A C 1
ATOM 1523 O O . GLU A 1 188 ? 8.944 10.795 -16.441 1.00 86.38 188 GLU A O 1
ATOM 1528 N N . GLU A 1 189 ? 9.330 10.434 -18.639 1.00 86.44 189 GLU A N 1
ATOM 1529 C CA . GLU A 1 189 ? 8.012 10.870 -19.107 1.00 86.44 189 GLU A CA 1
ATOM 1530 C C . GLU A 1 189 ? 6.919 9.956 -18.538 1.00 86.44 189 GLU A C 1
ATOM 1532 O O . GLU A 1 189 ? 6.045 10.417 -17.800 1.00 86.44 189 GLU A O 1
ATOM 1537 N N . ILE A 1 190 ? 7.057 8.644 -18.749 1.00 91.81 190 ILE A N 1
ATOM 1538 C CA . ILE A 1 190 ? 6.087 7.633 -18.308 1.00 91.81 190 ILE A CA 1
ATOM 1539 C C . ILE A 1 190 ? 5.922 7.610 -16.780 1.00 91.81 190 ILE A C 1
ATOM 1541 O O . ILE A 1 190 ? 4.816 7.435 -16.265 1.00 91.81 190 ILE A O 1
ATOM 1545 N N . VAL A 1 191 ? 7.007 7.802 -16.025 1.00 94.81 191 VAL A N 1
ATOM 1546 C CA . VAL A 1 191 ? 6.959 7.857 -14.557 1.00 94.81 191 VAL A CA 1
ATOM 1547 C C . VAL A 1 191 ? 6.066 9.004 -14.081 1.00 94.81 191 VAL A C 1
ATOM 1549 O O . VAL A 1 191 ? 5.352 8.839 -13.095 1.00 94.81 191 VAL A O 1
ATOM 1552 N N . SER A 1 192 ? 6.066 10.148 -14.770 1.00 92.38 192 SER A N 1
ATOM 1553 C CA . SER A 1 192 ? 5.206 11.289 -14.414 1.00 92.38 192 SER A CA 1
ATOM 1554 C C . SER A 1 192 ? 3.725 10.942 -14.564 1.00 92.38 192 SER A C 1
ATOM 1556 O O . SER A 1 192 ? 2.950 11.147 -13.629 1.00 92.38 192 SER A O 1
ATOM 1558 N N . ASP A 1 193 ? 3.360 10.333 -15.692 1.00 91.81 193 ASP A N 1
ATOM 1559 C CA . ASP A 1 193 ? 1.987 9.898 -15.973 1.00 91.81 193 ASP A CA 1
ATOM 1560 C C . ASP A 1 193 ? 1.506 8.839 -14.972 1.00 91.81 193 ASP A C 1
ATOM 1562 O O . ASP A 1 193 ? 0.336 8.801 -14.576 1.00 91.81 193 ASP A O 1
ATOM 1566 N N . TYR A 1 194 ? 2.409 7.971 -14.517 1.00 94.12 194 TYR A N 1
ATOM 1567 C CA . TYR A 1 194 ? 2.082 6.959 -13.516 1.00 94.12 194 TYR A CA 1
ATOM 1568 C C . TYR A 1 194 ? 1.979 7.525 -12.102 1.00 94.12 194 TYR A C 1
ATOM 1570 O O . TYR A 1 194 ? 1.114 7.073 -11.357 1.00 94.12 194 TYR A O 1
ATOM 1578 N N . VAL A 1 195 ? 2.768 8.538 -11.735 1.00 94.69 195 VAL A N 1
ATOM 1579 C CA . VAL A 1 195 ? 2.546 9.286 -10.483 1.00 94.69 195 VAL A CA 1
ATOM 1580 C C . VAL A 1 195 ? 1.162 9.934 -10.497 1.00 94.69 195 VAL A C 1
ATOM 1582 O O . VAL A 1 195 ? 0.412 9.800 -9.528 1.00 94.69 195 VAL A O 1
ATOM 1585 N N . ASP A 1 196 ? 0.783 10.560 -11.614 1.00 92.06 196 ASP A N 1
ATOM 1586 C CA . ASP A 1 196 ? -0.562 11.111 -11.788 1.00 92.06 196 ASP A CA 1
ATOM 1587 C C . ASP A 1 196 ? -1.634 10.029 -11.665 1.00 92.06 196 ASP A C 1
ATOM 1589 O O . ASP A 1 196 ? -2.628 10.235 -10.971 1.00 92.06 196 ASP A O 1
ATOM 1593 N N . SER A 1 197 ? -1.414 8.861 -12.269 1.00 89.06 197 SER A N 1
ATOM 1594 C CA . SER A 1 197 ? -2.337 7.724 -12.190 1.00 89.06 197 SER A CA 1
ATOM 1595 C C . SER A 1 197 ? -2.499 7.206 -10.758 1.00 89.06 197 SER A C 1
ATOM 1597 O O . SER A 1 197 ? -3.623 6.952 -10.335 1.00 89.06 197 SER A O 1
ATOM 1599 N N . VAL A 1 198 ? -1.412 7.097 -9.986 1.00 90.19 198 VAL A N 1
ATOM 1600 C CA . VAL A 1 198 ? -1.449 6.665 -8.576 1.00 90.19 198 VAL A CA 1
ATOM 1601 C C . VAL A 1 198 ? -2.248 7.654 -7.722 1.00 90.19 198 VAL A C 1
ATOM 1603 O O . VAL A 1 198 ? -3.114 7.239 -6.953 1.00 90.19 198 VAL A O 1
ATOM 1606 N N . ILE A 1 199 ? -2.030 8.959 -7.907 1.00 90.25 199 ILE A N 1
ATOM 1607 C CA . ILE A 1 199 ? -2.777 10.014 -7.202 1.00 90.25 199 ILE A CA 1
ATOM 1608 C C . ILE A 1 199 ? -4.257 10.020 -7.628 1.00 90.25 199 ILE A C 1
ATOM 1610 O O . ILE A 1 199 ? -5.159 10.161 -6.799 1.00 90.25 199 ILE A O 1
ATOM 1614 N N . GLN A 1 200 ? -4.532 9.839 -8.923 1.00 83.50 200 GLN A N 1
ATOM 1615 C CA . GLN A 1 200 ? -5.889 9.836 -9.479 1.00 83.50 200 GLN A CA 1
ATOM 1616 C C . GLN A 1 200 ? -6.672 8.554 -9.206 1.00 83.50 200 GLN A C 1
ATOM 1618 O O . GLN A 1 200 ? -7.902 8.604 -9.235 1.00 83.50 200 GLN A O 1
ATOM 1623 N N . ALA A 1 201 ? -6.006 7.436 -8.909 1.00 74.75 201 ALA A N 1
ATOM 1624 C CA . ALA A 1 201 ? -6.663 6.185 -8.539 1.00 74.75 201 ALA A CA 1
ATOM 1625 C C . ALA A 1 201 ? -7.540 6.341 -7.285 1.00 74.75 201 ALA A C 1
ATOM 1627 O O . ALA A 1 201 ? -8.393 5.491 -7.037 1.00 74.75 201 ALA A O 1
ATOM 1628 N N . ARG A 1 202 ? -7.353 7.432 -6.516 1.00 66.94 202 ARG A N 1
ATOM 1629 C CA . ARG A 1 202 ? -8.084 7.737 -5.277 1.00 66.94 202 ARG A CA 1
ATOM 1630 C C . ARG A 1 202 ? -8.060 6.547 -4.320 1.00 66.94 202 ARG A C 1
ATOM 1632 O O . ARG A 1 202 ? -9.053 6.280 -3.670 1.00 66.94 202 ARG A O 1
ATOM 1639 N N . GLY A 1 203 ? -6.955 5.807 -4.263 1.00 68.94 203 GLY A N 1
ATOM 1640 C CA . GLY A 1 203 ? -6.852 4.606 -3.436 1.00 68.94 203 GLY A CA 1
ATOM 1641 C C . GLY A 1 203 ? -7.125 4.854 -1.944 1.00 68.94 203 GLY A C 1
ATOM 1642 O O . GLY A 1 203 ? -7.110 5.986 -1.460 1.00 68.94 203 GLY A O 1
ATOM 1643 N N . GLY A 1 204 ? -7.359 3.770 -1.209 1.00 83.25 204 GLY A N 1
ATOM 1644 C CA . GLY A 1 204 ? -7.527 3.753 0.241 1.00 83.25 204 GLY A CA 1
ATOM 1645 C C . GLY A 1 204 ? -8.975 3.715 0.718 1.00 83.25 204 GLY A C 1
ATOM 1646 O O . GLY A 1 204 ? -9.909 3.460 -0.038 1.00 83.25 204 GLY A O 1
ATOM 1647 N N . ILE A 1 205 ? -9.146 3.921 2.022 1.00 89.38 205 ILE A N 1
ATOM 1648 C CA . ILE A 1 205 ? -10.406 3.693 2.748 1.00 89.38 205 ILE A CA 1
ATOM 1649 C C . ILE A 1 205 ? -11.480 4.735 2.377 1.00 89.38 205 ILE A C 1
ATOM 1651 O O . ILE A 1 205 ? -12.660 4.409 2.262 1.00 89.38 205 ILE A O 1
ATOM 1655 N N . PHE A 1 206 ? -11.072 5.985 2.136 1.00 87.69 206 PHE A N 1
ATOM 1656 C CA . PHE A 1 206 ? -11.962 7.142 1.952 1.00 87.69 206 PHE A CA 1
ATOM 1657 C C . PHE A 1 206 ? -12.057 7.629 0.493 1.00 87.69 206 PHE A C 1
ATOM 1659 O O . PHE A 1 206 ? -12.179 8.822 0.224 1.00 87.69 206 PHE A O 1
ATOM 1666 N N . ASN A 1 207 ? -12.006 6.713 -0.474 1.00 77.75 207 ASN A N 1
ATOM 1667 C CA . ASN A 1 207 ? -11.861 6.991 -1.914 1.00 77.75 207 ASN A CA 1
ATOM 1668 C C . ASN A 1 207 ? -13.005 7.762 -2.624 1.00 77.75 207 ASN A C 1
ATOM 1670 O O . ASN A 1 207 ? -12.970 7.948 -3.841 1.00 77.75 207 ASN A O 1
ATOM 1674 N N . ASN A 1 208 ? -14.023 8.234 -1.900 1.00 74.50 208 ASN A N 1
ATOM 1675 C CA . ASN A 1 208 ? -15.246 8.806 -2.483 1.00 74.50 208 ASN A CA 1
ATOM 1676 C C . ASN A 1 208 ? -15.147 10.288 -2.876 1.00 74.50 208 ASN A C 1
ATOM 1678 O O . ASN A 1 208 ? -16.094 10.848 -3.430 1.00 74.50 208 ASN A O 1
ATOM 1682 N N . ILE A 1 209 ? -14.033 10.945 -2.567 1.00 81.25 209 ILE A N 1
ATOM 1683 C CA . ILE A 1 209 ? -13.833 12.381 -2.782 1.00 81.25 209 ILE A CA 1
ATOM 1684 C C . ILE A 1 209 ? -12.569 12.643 -3.600 1.00 81.25 209 ILE A C 1
ATOM 1686 O O . ILE A 1 209 ? -11.845 11.723 -3.978 1.00 81.25 209 ILE A O 1
ATOM 1690 N N . ASP A 1 210 ? -12.343 13.905 -3.960 1.00 87.12 210 ASP A N 1
ATOM 1691 C CA . ASP A 1 210 ? -11.079 14.293 -4.579 1.00 87.12 210 ASP A CA 1
ATOM 1692 C C . ASP A 1 210 ? -9.901 14.133 -3.599 1.00 87.12 210 ASP A C 1
ATOM 1694 O O . ASP A 1 210 ? -10.071 14.091 -2.380 1.00 87.12 210 ASP A O 1
ATOM 1698 N N . PHE A 1 211 ? -8.702 13.985 -4.164 1.00 89.88 211 PHE A N 1
ATOM 1699 C CA . PHE A 1 211 ? -7.482 13.652 -3.428 1.00 89.88 211 PHE A CA 1
ATOM 1700 C C . PHE A 1 211 ? -7.166 14.662 -2.313 1.00 89.88 211 PHE A C 1
ATOM 1702 O O . PHE A 1 211 ? -6.909 14.269 -1.180 1.00 89.88 211 PHE A O 1
ATOM 1709 N N . GLU A 1 212 ? -7.258 15.961 -2.610 1.00 90.94 212 GLU A N 1
ATOM 1710 C CA . GLU A 1 212 ? -6.945 17.030 -1.653 1.00 90.94 212 GLU A CA 1
ATOM 1711 C C . GLU A 1 212 ? -7.918 17.062 -0.473 1.00 90.94 212 GLU A C 1
ATOM 1713 O O . GLU A 1 212 ? -7.479 17.155 0.671 1.00 90.94 212 GLU A O 1
ATOM 1718 N N . LYS A 1 213 ? -9.228 16.902 -0.708 1.00 91.81 213 LYS A N 1
ATOM 1719 C CA . LYS A 1 213 ? -10.190 16.830 0.402 1.00 91.81 213 LYS A CA 1
ATOM 1720 C C . LYS A 1 213 ? -9.997 15.581 1.258 1.00 91.81 213 LYS A C 1
ATOM 1722 O O . LYS A 1 213 ? -10.339 15.599 2.436 1.00 91.81 213 LYS A O 1
ATOM 1727 N N . ASN A 1 214 ? -9.473 14.495 0.687 1.00 92.50 214 ASN A N 1
ATOM 1728 C CA . ASN A 1 214 ? -9.127 13.304 1.458 1.00 92.50 214 ASN A CA 1
ATOM 1729 C C . ASN A 1 214 ? -7.944 13.595 2.390 1.00 92.50 214 ASN A C 1
ATOM 1731 O O . ASN A 1 214 ? -8.012 13.298 3.578 1.00 92.50 214 ASN A O 1
ATOM 1735 N N . ILE A 1 215 ? -6.919 14.294 1.895 1.00 94.56 215 ILE A N 1
ATOM 1736 C CA . ILE A 1 215 ? -5.826 14.801 2.736 1.00 94.56 215 ILE A CA 1
ATOM 1737 C C . ILE A 1 215 ? -6.358 15.726 3.840 1.00 94.56 215 ILE A C 1
ATOM 1739 O O . ILE A 1 215 ? -5.962 15.570 4.995 1.00 94.56 215 ILE A O 1
ATOM 1743 N N . ASP A 1 216 ? -7.254 16.663 3.513 1.00 95.19 216 ASP A N 1
ATOM 1744 C CA . ASP A 1 216 ? -7.864 17.560 4.505 1.00 95.19 216 ASP A CA 1
ATOM 1745 C C . ASP A 1 216 ? -8.570 16.765 5.609 1.00 95.19 216 ASP A C 1
ATOM 1747 O O . ASP A 1 216 ? -8.266 16.947 6.788 1.00 95.19 216 ASP A O 1
ATOM 1751 N N . PHE A 1 217 ? -9.427 15.815 5.226 1.00 96.12 217 PHE A N 1
ATOM 1752 C CA . PHE A 1 217 ? -10.150 14.952 6.159 1.00 96.12 217 PHE A CA 1
ATOM 1753 C C . PHE A 1 217 ? -9.213 14.165 7.087 1.00 96.12 217 PHE A C 1
ATOM 1755 O O . PHE A 1 217 ? -9.466 14.060 8.291 1.00 96.12 217 PHE A O 1
ATOM 1762 N N . LEU A 1 218 ? -8.124 13.616 6.541 1.00 96.69 218 LEU A N 1
ATOM 1763 C CA . LEU A 1 218 ? -7.130 12.866 7.306 1.00 96.69 218 LEU A CA 1
ATOM 1764 C C . LEU A 1 218 ? -6.438 13.754 8.346 1.00 96.69 218 LEU A C 1
ATOM 1766 O O . LEU A 1 218 ? -6.340 13.375 9.514 1.00 96.69 218 LEU A O 1
ATOM 1770 N N . LEU A 1 219 ? -5.996 14.948 7.946 1.00 97.12 219 LEU A N 1
ATOM 1771 C CA . LEU A 1 219 ? -5.318 15.890 8.840 1.00 97.12 219 LEU A CA 1
ATOM 1772 C C . LEU A 1 219 ? -6.254 16.428 9.927 1.00 97.12 219 LEU A C 1
ATOM 1774 O O . LEU A 1 219 ? -5.856 16.504 11.089 1.00 97.12 219 LEU A O 1
ATOM 1778 N N . GLU A 1 220 ? -7.508 16.734 9.582 1.00 97.50 220 GLU A N 1
ATOM 1779 C CA . GLU A 1 220 ? -8.549 17.127 10.544 1.00 97.50 220 GLU A CA 1
ATOM 1780 C C . GLU A 1 220 ? -8.816 16.033 11.589 1.00 97.50 220 GLU A C 1
ATOM 1782 O O . GLU A 1 220 ? -9.136 16.332 12.740 1.00 97.50 220 GLU A O 1
ATOM 1787 N N . ASN A 1 221 ? -8.627 14.765 11.212 1.00 97.75 221 ASN A N 1
ATOM 1788 C CA . ASN A 1 221 ? -8.789 13.612 12.093 1.00 97.75 221 ASN A CA 1
ATOM 1789 C C . ASN A 1 221 ? -7.492 13.127 12.755 1.00 97.75 221 ASN A C 1
ATOM 1791 O O . ASN A 1 221 ? -7.498 12.077 13.402 1.00 97.75 221 ASN A O 1
ATOM 1795 N N . GLY A 1 222 ? -6.415 13.911 12.673 1.00 97.31 222 GLY A N 1
ATOM 1796 C CA . GLY A 1 222 ? -5.187 13.676 13.430 1.00 97.31 222 GLY A CA 1
ATOM 1797 C C . GLY A 1 222 ? -4.133 12.837 12.712 1.00 97.31 222 GLY A C 1
ATOM 1798 O O . GLY A 1 222 ? -3.239 12.316 13.380 1.00 97.31 222 GLY A O 1
ATOM 1799 N N . PHE A 1 223 ? -4.209 12.717 11.382 1.00 97.62 223 PHE A N 1
ATOM 1800 C CA . PHE A 1 223 ? -3.147 12.095 10.594 1.00 97.62 223 PHE A CA 1
ATOM 1801 C C . PHE A 1 223 ? -1.804 12.779 10.853 1.00 97.62 223 PHE A C 1
ATOM 1803 O O . PHE A 1 223 ? -1.696 14.008 10.861 1.00 97.62 223 PHE A O 1
ATOM 1810 N N . LYS A 1 224 ? -0.768 11.963 11.039 1.00 96.50 224 LYS A N 1
ATOM 1811 C CA . LYS A 1 224 ? 0.612 12.417 11.202 1.00 96.50 224 LYS A CA 1
ATOM 1812 C C . LYS A 1 224 ? 1.406 12.053 9.950 1.00 96.50 224 LYS A C 1
ATOM 1814 O O . LYS A 1 224 ? 1.504 10.855 9.660 1.00 96.50 224 LYS A O 1
ATOM 1819 N N . PRO A 1 225 ? 1.992 13.044 9.251 1.00 95.88 225 PRO A N 1
ATOM 1820 C CA . PRO A 1 225 ? 2.843 12.804 8.095 1.00 95.88 225 PRO A CA 1
ATOM 1821 C C . PRO A 1 225 ? 3.936 11.768 8.351 1.00 95.88 225 PRO A C 1
ATOM 1823 O O . PRO A 1 225 ? 4.530 11.694 9.430 1.00 95.88 225 PRO A O 1
ATOM 1826 N N . LEU A 1 226 ? 4.206 10.959 7.330 1.00 96.00 226 LEU A N 1
ATOM 1827 C CA . LEU A 1 226 ? 5.251 9.947 7.374 1.00 96.00 226 LEU A CA 1
ATOM 1828 C C . LEU A 1 226 ? 6.597 10.622 7.110 1.00 96.00 226 LEU A C 1
ATOM 1830 O O . LEU A 1 226 ? 6.836 11.128 6.016 1.00 96.00 226 LEU A O 1
ATOM 1834 N N . ARG A 1 227 ? 7.488 10.624 8.104 1.00 95.88 227 ARG A N 1
ATOM 1835 C CA . ARG A 1 227 ? 8.838 11.185 7.959 1.00 95.88 227 ARG A CA 1
ATOM 1836 C C . ARG A 1 227 ? 9.779 10.176 7.302 1.00 95.88 227 ARG A C 1
ATOM 1838 O O . ARG A 1 227 ? 10.065 9.139 7.902 1.00 95.88 227 ARG A O 1
ATOM 1845 N N . ILE A 1 228 ? 10.272 10.480 6.104 1.00 96.00 228 ILE A N 1
ATOM 1846 C CA . ILE A 1 228 ? 11.017 9.562 5.231 1.00 96.00 228 ILE A CA 1
ATOM 1847 C C . ILE A 1 228 ? 12.475 9.991 5.088 1.00 96.00 228 ILE A C 1
ATOM 1849 O O . ILE A 1 228 ? 12.765 11.120 4.702 1.00 96.00 228 ILE A O 1
ATOM 1853 N N . ASN A 1 229 ? 13.397 9.051 5.298 1.00 96.62 229 ASN A N 1
ATOM 1854 C CA . ASN A 1 229 ? 14.781 9.199 4.860 1.00 96.62 229 ASN A CA 1
ATOM 1855 C C . ASN A 1 229 ? 14.869 8.903 3.353 1.00 96.62 229 ASN A C 1
ATOM 1857 O O . ASN A 1 229 ? 14.931 7.741 2.938 1.00 96.62 229 ASN A O 1
ATOM 1861 N N . LEU A 1 230 ? 14.880 9.957 2.534 1.00 95.56 230 LEU A N 1
ATOM 1862 C CA . LEU A 1 230 ? 14.884 9.834 1.073 1.00 95.56 230 LEU A CA 1
ATOM 1863 C C . LEU A 1 230 ? 16.159 9.168 0.532 1.00 95.56 230 LEU A C 1
ATOM 1865 O O . LEU A 1 230 ? 16.089 8.399 -0.428 1.00 95.56 230 LEU A O 1
ATOM 1869 N N . ASN A 1 231 ? 17.314 9.408 1.159 1.00 95.19 231 ASN A N 1
ATOM 1870 C CA . ASN A 1 231 ? 18.581 8.789 0.756 1.00 95.19 231 ASN A CA 1
ATOM 1871 C C . ASN A 1 231 ? 18.548 7.272 0.973 1.00 95.19 231 ASN A C 1
ATOM 1873 O O . ASN A 1 231 ? 18.946 6.500 0.094 1.00 95.19 231 ASN A O 1
ATOM 1877 N N . SER A 1 232 ? 18.036 6.849 2.131 1.00 95.50 232 SER A N 1
ATOM 1878 C CA . SER A 1 232 ? 17.850 5.438 2.469 1.00 95.50 232 SER A CA 1
ATOM 1879 C C . SER A 1 232 ? 16.862 4.769 1.514 1.00 95.50 232 SER A C 1
ATOM 1881 O O . SER A 1 232 ? 17.188 3.730 0.940 1.00 95.50 232 SER A O 1
ATOM 1883 N N . LEU A 1 233 ? 15.720 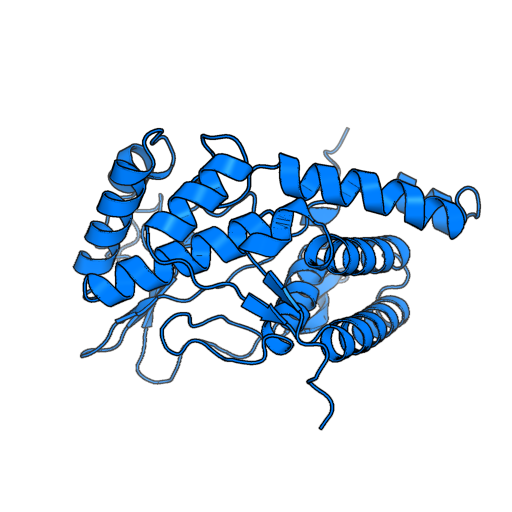5.417 1.252 1.00 97.19 233 LEU A N 1
ATOM 1884 C CA . LEU A 1 233 ? 14.714 4.943 0.301 1.00 97.19 233 LEU A CA 1
ATOM 1885 C C . LEU A 1 233 ? 15.303 4.755 -1.102 1.00 97.19 233 LEU A C 1
ATOM 1887 O O . LEU A 1 233 ? 15.168 3.687 -1.695 1.00 97.19 233 LEU A O 1
ATOM 1891 N N . THR A 1 234 ? 16.001 5.771 -1.612 1.00 97.69 234 THR A N 1
ATOM 1892 C CA . THR A 1 234 ? 16.626 5.755 -2.945 1.00 97.69 234 THR A CA 1
ATOM 1893 C C . THR A 1 234 ? 17.657 4.639 -3.065 1.00 97.69 234 THR A C 1
ATOM 1895 O O . THR A 1 234 ? 17.638 3.866 -4.025 1.00 97.69 234 THR A O 1
ATOM 1898 N N . THR A 1 235 ? 18.533 4.517 -2.067 1.00 97.56 235 THR A N 1
ATOM 1899 C CA . THR A 1 235 ? 19.609 3.520 -2.070 1.00 97.56 235 THR A CA 1
ATOM 1900 C C . THR A 1 235 ? 19.050 2.101 -2.000 1.00 97.56 235 THR A C 1
ATOM 1902 O O . THR A 1 235 ? 19.454 1.244 -2.787 1.00 97.56 235 THR A O 1
ATOM 1905 N N . GLN A 1 236 ? 18.101 1.847 -1.095 1.00 97.69 236 GLN A N 1
ATOM 1906 C CA . GLN A 1 236 ? 17.499 0.523 -0.936 1.00 97.69 236 GLN A CA 1
ATOM 1907 C C . GLN A 1 236 ? 16.661 0.130 -2.160 1.00 97.69 236 GLN A C 1
ATOM 1909 O O . GLN A 1 236 ? 16.797 -0.992 -2.644 1.00 97.69 236 GLN A O 1
ATOM 1914 N N . LEU A 1 237 ? 15.863 1.042 -2.731 1.00 98.31 237 LEU A N 1
ATOM 1915 C CA . LEU A 1 237 ? 15.102 0.743 -3.950 1.00 98.31 237 LEU A CA 1
ATOM 1916 C C . LEU A 1 237 ? 16.021 0.368 -5.113 1.00 98.31 237 LEU A C 1
ATOM 1918 O O . LEU A 1 237 ? 15.754 -0.618 -5.795 1.00 98.31 237 LEU A O 1
ATOM 1922 N N . SER A 1 238 ? 17.131 1.090 -5.307 1.00 98.06 238 SER A N 1
ATOM 1923 C CA . SER A 1 238 ? 18.115 0.734 -6.337 1.00 98.06 238 SER A CA 1
ATOM 1924 C C . SER A 1 238 ? 18.671 -0.677 -6.127 1.00 98.06 238 SER A C 1
ATOM 1926 O O . SER A 1 238 ? 18.753 -1.454 -7.077 1.00 98.06 238 SER A O 1
ATOM 1928 N N . GLN A 1 239 ? 19.014 -1.035 -4.885 1.00 98.19 239 GLN A N 1
ATOM 1929 C CA . GLN A 1 239 ? 19.525 -2.369 -4.557 1.00 98.19 239 GLN A CA 1
ATOM 1930 C C . GLN A 1 239 ? 18.489 -3.464 -4.841 1.00 98.19 239 GLN A C 1
ATOM 1932 O O . GLN A 1 239 ? 18.830 -4.505 -5.402 1.00 98.19 239 GLN A O 1
ATOM 1937 N N . HIS A 1 240 ? 17.226 -3.232 -4.483 1.00 98.00 240 HIS A N 1
ATOM 1938 C CA . HIS A 1 240 ? 16.141 -4.179 -4.729 1.00 98.00 240 HIS A CA 1
ATOM 1939 C C . HIS A 1 240 ? 15.828 -4.320 -6.228 1.00 98.00 240 HIS A C 1
ATOM 1941 O O . HIS A 1 240 ? 15.667 -5.440 -6.713 1.00 98.00 240 HIS A O 1
ATOM 1947 N N . VAL A 1 241 ? 15.847 -3.224 -6.997 1.00 98.06 241 VAL A N 1
ATOM 1948 C CA . VAL A 1 241 ? 15.732 -3.263 -8.468 1.00 98.06 241 VAL A CA 1
ATOM 1949 C C . VAL A 1 241 ? 16.848 -4.107 -9.087 1.00 98.06 241 VAL A C 1
ATOM 1951 O O . VAL A 1 241 ? 16.569 -4.964 -9.928 1.00 98.06 241 VAL A O 1
ATOM 1954 N N . ASP A 1 242 ? 18.098 -3.931 -8.654 1.00 98.00 242 ASP A N 1
ATOM 1955 C CA . ASP A 1 242 ? 19.219 -4.735 -9.155 1.00 98.00 242 ASP A CA 1
ATOM 1956 C C . ASP A 1 242 ? 19.061 -6.222 -8.807 1.00 98.00 242 ASP A C 1
ATOM 1958 O O . ASP A 1 242 ? 19.311 -7.093 -9.646 1.00 98.00 242 ASP A O 1
ATOM 1962 N N . GLN A 1 243 ? 18.577 -6.543 -7.604 1.00 97.00 243 GLN A N 1
ATOM 1963 C CA . GLN A 1 243 ? 18.275 -7.925 -7.225 1.00 97.00 243 GLN A CA 1
ATOM 1964 C C . GLN A 1 243 ? 17.160 -8.535 -8.083 1.00 97.00 243 GLN A C 1
ATOM 1966 O O . GLN A 1 243 ? 17.291 -9.679 -8.532 1.00 97.00 243 GLN A O 1
ATOM 1971 N N . ILE A 1 244 ? 16.081 -7.789 -8.340 1.00 97.31 244 ILE A N 1
ATOM 1972 C CA . ILE A 1 244 ? 14.988 -8.230 -9.215 1.00 97.31 244 ILE A CA 1
ATOM 1973 C C . ILE A 1 244 ? 15.513 -8.449 -10.632 1.00 97.31 244 ILE A C 1
ATOM 1975 O O . ILE A 1 244 ? 15.248 -9.500 -11.207 1.00 97.31 244 ILE A O 1
ATOM 1979 N N . ARG A 1 245 ? 16.313 -7.527 -11.177 1.00 95.88 245 ARG A N 1
ATOM 1980 C CA . ARG A 1 245 ? 16.929 -7.655 -12.507 1.00 95.88 245 ARG A CA 1
ATOM 1981 C C . ARG A 1 245 ? 17.759 -8.935 -12.638 1.00 95.88 245 ARG A C 1
ATOM 1983 O O . ARG A 1 245 ? 17.690 -9.606 -13.665 1.00 95.88 245 ARG A O 1
ATOM 1990 N N . LEU A 1 246 ? 18.525 -9.287 -11.603 1.00 95.94 246 LEU A N 1
ATOM 1991 C CA . LEU A 1 246 ? 19.339 -10.506 -11.587 1.00 95.94 246 LEU A CA 1
ATOM 1992 C C . LEU A 1 246 ? 18.490 -11.783 -11.501 1.00 95.94 246 LEU A C 1
ATOM 1994 O O . LEU A 1 246 ? 18.790 -12.762 -12.183 1.00 95.94 246 LEU A O 1
ATOM 1998 N N . LYS A 1 247 ? 17.445 -11.791 -10.662 1.00 95.31 247 LYS A N 1
ATOM 1999 C CA . LYS A 1 247 ? 16.589 -12.971 -10.446 1.00 95.31 247 LYS A CA 1
ATOM 2000 C C . LYS A 1 247 ? 15.568 -13.164 -11.572 1.00 95.31 247 LYS A C 1
ATOM 2002 O O . LYS A 1 247 ? 15.362 -14.280 -12.035 1.00 95.31 247 LYS A O 1
ATOM 2007 N N . ALA A 1 248 ? 14.918 -12.084 -11.986 1.00 95.06 248 ALA A N 1
ATOM 2008 C CA . ALA A 1 248 ? 13.757 -12.041 -12.868 1.00 95.06 248 ALA A CA 1
ATOM 2009 C C . ALA A 1 248 ? 13.958 -10.998 -13.991 1.00 95.06 248 ALA A C 1
ATOM 2011 O O . ALA A 1 248 ? 13.225 -10.007 -14.067 1.00 95.06 248 ALA A O 1
ATOM 2012 N N . PRO A 1 249 ? 14.926 -11.209 -14.903 1.00 93.50 249 PRO A N 1
ATOM 2013 C CA . PRO A 1 249 ? 15.274 -10.231 -15.937 1.00 93.50 249 PRO A CA 1
ATOM 2014 C C . PRO A 1 249 ? 14.103 -9.860 -16.859 1.00 93.50 249 PRO A C 1
ATOM 2016 O O . PRO A 1 249 ? 14.102 -8.782 -17.453 1.00 93.50 249 PRO A O 1
ATOM 2019 N N . GLN A 1 250 ? 13.088 -10.721 -16.964 1.00 92.19 250 GLN A N 1
ATOM 2020 C CA . GLN A 1 250 ? 11.879 -10.494 -17.752 1.00 92.19 250 GLN A CA 1
ATOM 2021 C C . GLN A 1 250 ? 10.966 -9.373 -17.226 1.00 92.19 250 GLN A C 1
ATOM 2023 O O . GLN A 1 250 ? 10.050 -9.003 -17.948 1.00 92.19 250 GLN A O 1
ATOM 2028 N N . ILE A 1 251 ? 11.185 -8.860 -16.008 1.00 94.56 251 ILE A N 1
ATOM 2029 C CA . ILE A 1 251 ? 10.411 -7.748 -15.416 1.00 94.56 251 ILE A CA 1
ATOM 2030 C C . ILE A 1 251 ? 11.291 -6.551 -15.018 1.00 94.56 251 ILE A C 1
ATOM 2032 O O . ILE A 1 251 ? 10.934 -5.756 -14.143 1.00 94.56 251 ILE A O 1
ATOM 2036 N N . THR A 1 252 ? 12.476 -6.441 -15.61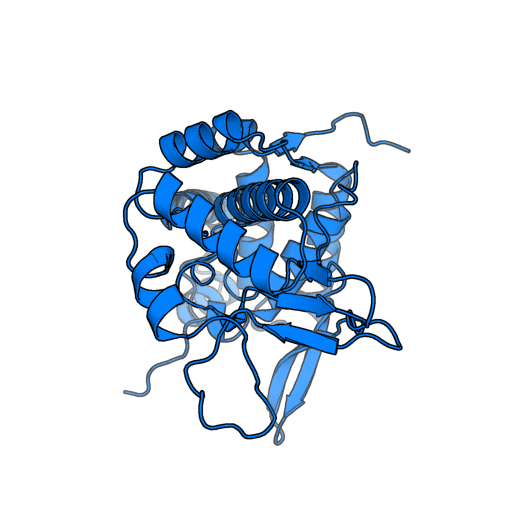9 1.00 94.06 252 THR A N 1
ATOM 2037 C CA . THR A 1 252 ? 13.473 -5.427 -15.253 1.00 94.06 252 THR A CA 1
ATOM 2038 C C . THR A 1 252 ? 12.911 -4.013 -15.358 1.00 94.06 252 THR A C 1
ATOM 2040 O O . THR A 1 252 ? 13.049 -3.230 -14.414 1.00 94.06 252 THR A O 1
ATOM 2043 N N . PHE A 1 253 ? 12.267 -3.676 -16.475 1.00 95.12 253 PHE A N 1
ATOM 2044 C CA . PHE A 1 253 ? 11.805 -2.311 -16.713 1.00 95.12 253 PHE A CA 1
ATOM 2045 C C . PHE A 1 253 ? 10.575 -1.995 -15.872 1.00 95.12 253 PHE A C 1
ATOM 2047 O O . PHE A 1 253 ? 10.540 -0.935 -15.256 1.00 95.12 253 PHE A O 1
ATOM 2054 N N . PHE A 1 254 ? 9.648 -2.946 -15.725 1.00 95.94 254 PHE A N 1
ATOM 2055 C CA . PHE A 1 254 ? 8.540 -2.836 -14.777 1.00 95.94 254 PHE A CA 1
ATOM 2056 C C . PHE A 1 254 ? 9.011 -2.468 -13.363 1.00 95.94 254 PHE A C 1
ATOM 2058 O O . PHE A 1 254 ? 8.537 -1.490 -12.788 1.00 95.94 254 PHE A O 1
ATOM 2065 N N . SER A 1 255 ? 9.975 -3.216 -12.813 1.00 96.88 255 SER A N 1
ATOM 2066 C CA . SER A 1 255 ? 10.510 -2.938 -11.473 1.00 96.88 255 SER A CA 1
ATOM 2067 C C . SER A 1 255 ? 11.247 -1.594 -11.405 1.00 96.88 255 SER A C 1
ATOM 2069 O O . SER A 1 255 ? 11.073 -0.843 -10.451 1.00 96.88 255 SER A O 1
ATOM 2071 N N . THR A 1 256 ? 11.995 -1.231 -12.449 1.00 96.69 256 THR A N 1
ATOM 2072 C CA . THR A 1 256 ? 12.723 0.047 -12.513 1.00 96.69 256 THR A CA 1
ATOM 2073 C C . THR A 1 256 ? 11.759 1.236 -12.523 1.00 96.69 256 THR A C 1
ATOM 2075 O O . THR A 1 256 ? 11.900 2.159 -11.721 1.00 96.69 256 THR A O 1
ATOM 2078 N N . VAL A 1 257 ? 10.735 1.193 -13.380 1.00 96.88 257 VAL A N 1
ATOM 2079 C CA . VAL A 1 257 ? 9.708 2.239 -13.475 1.00 96.88 257 VAL A CA 1
ATOM 2080 C C . VAL A 1 257 ? 8.923 2.342 -12.173 1.00 96.88 257 VAL A C 1
ATOM 2082 O O . VAL A 1 257 ? 8.695 3.442 -11.686 1.00 96.88 257 VAL A O 1
ATOM 2085 N N . LYS A 1 258 ? 8.551 1.217 -11.557 1.00 96.69 258 LYS A N 1
ATOM 2086 C CA . LYS A 1 258 ? 7.774 1.215 -10.311 1.00 96.69 258 LYS A CA 1
ATOM 2087 C C . LYS A 1 258 ? 8.549 1.798 -9.123 1.00 96.69 258 LYS A C 1
ATOM 2089 O O . LYS A 1 258 ? 7.975 2.554 -8.340 1.00 96.69 258 LYS A O 1
ATOM 2094 N N . ALA A 1 259 ? 9.853 1.527 -9.029 1.00 98.00 259 ALA A N 1
ATOM 2095 C CA . ALA A 1 259 ? 10.731 2.174 -8.053 1.00 98.00 259 ALA A CA 1
ATOM 2096 C C . ALA A 1 259 ? 10.845 3.687 -8.307 1.00 98.00 259 ALA A C 1
ATOM 2098 O O . ALA A 1 259 ? 10.735 4.482 -7.373 1.00 98.00 259 ALA A O 1
ATOM 2099 N N . ALA A 1 260 ? 11.006 4.095 -9.570 1.00 97.19 260 ALA A N 1
ATOM 2100 C CA . ALA A 1 260 ? 11.060 5.505 -9.950 1.00 97.19 260 ALA A CA 1
ATOM 2101 C C . ALA A 1 260 ? 9.738 6.242 -9.666 1.00 97.19 260 ALA A C 1
ATOM 2103 O O . ALA A 1 260 ? 9.767 7.376 -9.190 1.00 97.19 260 ALA A O 1
ATOM 2104 N N . VAL A 1 261 ? 8.588 5.591 -9.881 1.00 97.44 261 VAL A N 1
ATOM 2105 C CA . VAL A 1 261 ? 7.265 6.114 -9.506 1.00 97.44 261 VAL A CA 1
ATOM 2106 C C . VAL A 1 261 ? 7.189 6.347 -8.008 1.00 97.44 261 VAL A C 1
ATOM 2108 O O . VAL A 1 261 ? 6.826 7.446 -7.611 1.00 97.44 261 VAL A O 1
ATOM 2111 N N . LEU A 1 262 ? 7.583 5.381 -7.173 1.00 97.94 262 LEU A N 1
ATOM 2112 C CA . LEU A 1 262 ? 7.592 5.567 -5.718 1.00 97.94 262 LEU A CA 1
ATOM 2113 C C . LEU A 1 262 ? 8.493 6.741 -5.298 1.00 97.94 262 LEU A C 1
ATOM 2115 O O . LEU A 1 262 ? 8.069 7.582 -4.509 1.00 97.94 262 LEU A O 1
ATOM 2119 N N . LEU A 1 263 ? 9.703 6.842 -5.856 1.00 97.50 263 LEU A N 1
ATOM 2120 C CA . LEU A 1 263 ? 10.623 7.945 -5.556 1.00 97.50 263 LEU A CA 1
ATOM 2121 C C . LEU A 1 263 ? 10.077 9.306 -5.980 1.00 97.50 263 LEU A C 1
AT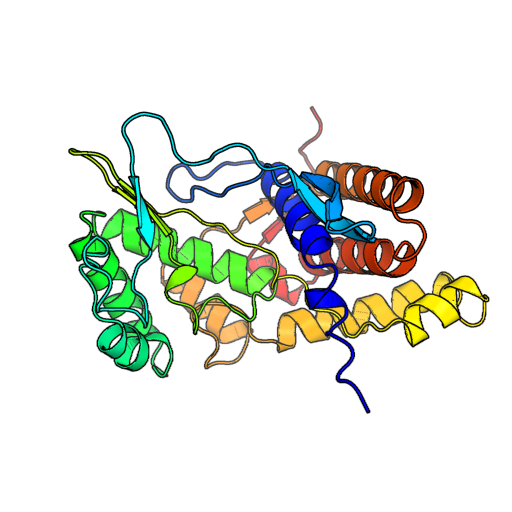OM 2123 O O . LEU A 1 263 ? 10.195 10.274 -5.229 1.00 97.50 263 LEU A O 1
ATOM 2127 N N . LYS A 1 264 ? 9.486 9.400 -7.173 1.00 96.69 264 LYS A N 1
ATOM 2128 C CA . LYS A 1 264 ? 8.902 10.652 -7.658 1.00 96.69 264 LYS A CA 1
ATOM 2129 C C . LYS A 1 264 ? 7.641 11.015 -6.878 1.00 96.69 264 LYS A C 1
ATOM 2131 O O . LYS A 1 264 ? 7.457 12.182 -6.554 1.00 96.69 264 LYS A O 1
ATOM 2136 N N . LEU A 1 265 ? 6.826 10.024 -6.525 1.00 96.12 265 LEU A N 1
ATOM 2137 C CA . LEU A 1 265 ? 5.605 10.184 -5.743 1.00 96.12 265 LEU A CA 1
ATOM 2138 C C . LEU A 1 265 ? 5.895 10.800 -4.378 1.00 96.12 265 LEU A C 1
ATOM 2140 O O . LEU A 1 265 ? 5.305 11.823 -4.063 1.00 96.12 265 LEU A O 1
ATOM 2144 N N . VAL A 1 266 ? 6.847 10.263 -3.604 1.00 95.88 266 VAL A N 1
ATOM 2145 C CA . VAL A 1 266 ? 7.178 10.813 -2.271 1.00 95.88 266 VAL A CA 1
ATOM 2146 C C . VAL A 1 266 ? 7.799 12.210 -2.318 1.00 95.88 266 VAL A C 1
ATOM 2148 O O . VAL A 1 266 ? 7.915 12.835 -1.274 1.00 95.88 266 VAL A O 1
ATOM 2151 N N . GLN A 1 267 ? 8.199 12.689 -3.499 1.00 95.06 267 GLN A N 1
ATOM 2152 C CA . GLN A 1 267 ? 8.716 14.038 -3.752 1.00 95.06 267 GLN A CA 1
ATOM 2153 C C . GLN A 1 267 ? 7.683 14.946 -4.446 1.00 95.06 267 GLN A C 1
ATOM 2155 O O . GLN A 1 267 ? 7.949 16.127 -4.678 1.00 95.06 267 GLN A O 1
ATOM 2160 N N . ASP A 1 268 ? 6.497 14.432 -4.783 1.00 95.56 268 ASP A N 1
ATOM 2161 C CA . ASP A 1 268 ? 5.467 15.202 -5.469 1.00 95.56 268 ASP A CA 1
ATOM 2162 C C . ASP A 1 268 ? 4.823 16.220 -4.520 1.00 95.56 268 ASP A C 1
ATOM 2164 O O . ASP A 1 268 ? 4.339 15.889 -3.436 1.00 95.56 268 ASP A O 1
ATOM 2168 N N . LYS A 1 269 ? 4.750 17.480 -4.958 1.00 94.50 269 LYS A N 1
ATOM 2169 C CA . LYS A 1 269 ? 4.181 18.587 -4.174 1.00 94.50 269 LYS A CA 1
ATOM 2170 C C . LYS A 1 269 ? 2.770 18.312 -3.634 1.00 94.50 269 LYS A C 1
ATOM 2172 O O . LYS A 1 269 ? 2.418 18.859 -2.594 1.00 94.50 269 LYS A O 1
ATOM 2177 N N . ARG A 1 270 ? 1.969 17.493 -4.329 1.00 93.75 270 ARG A N 1
ATOM 2178 C CA . ARG A 1 270 ? 0.591 17.152 -3.937 1.00 93.75 270 ARG A CA 1
ATOM 2179 C C . ARG A 1 270 ? 0.544 16.255 -2.704 1.00 93.75 270 ARG A C 1
ATOM 2181 O O . ARG A 1 270 ? -0.424 16.305 -1.957 1.00 93.75 270 ARG A O 1
ATOM 2188 N N . VAL A 1 271 ? 1.590 15.466 -2.452 1.00 93.44 271 VAL A N 1
ATOM 2189 C CA . VAL A 1 271 ? 1.629 14.530 -1.316 1.00 93.44 271 VAL A CA 1
ATOM 2190 C C . VAL A 1 271 ? 2.487 15.023 -0.150 1.00 93.44 271 VAL A C 1
ATOM 2192 O O . VAL A 1 271 ? 2.566 14.347 0.870 1.00 93.44 271 VAL A O 1
ATOM 2195 N N . MET A 1 272 ? 3.078 16.220 -0.237 1.00 92.31 272 MET A N 1
ATOM 2196 C CA . MET A 1 272 ? 3.924 16.810 0.823 1.00 92.31 272 MET A CA 1
ATOM 2197 C C . MET A 1 272 ? 3.196 17.039 2.154 1.00 92.31 272 MET A C 1
ATOM 2199 O O . MET A 1 272 ? 3.816 17.279 3.180 1.00 92.31 272 MET A O 1
ATOM 2203 N N . ARG A 1 273 ? 1.862 16.989 2.152 1.00 95.06 273 ARG A N 1
ATOM 2204 C CA . ARG A 1 273 ? 1.046 17.032 3.374 1.00 95.06 273 ARG A CA 1
ATOM 2205 C C . ARG A 1 273 ? 0.892 15.659 4.035 1.00 95.06 273 ARG A C 1
ATOM 2207 O O . ARG A 1 273 ? 0.437 15.586 5.170 1.00 95.06 273 ARG A O 1
ATOM 2214 N N . LEU A 1 274 ? 1.246 14.588 3.325 1.00 94.75 274 LEU A N 1
ATOM 2215 C CA . LEU A 1 274 ? 1.235 13.208 3.805 1.00 94.75 274 LEU A CA 1
ATOM 2216 C C . LEU A 1 274 ? 2.636 12.693 4.168 1.00 94.75 274 LEU A C 1
ATOM 2218 O O . LEU A 1 274 ? 2.761 11.720 4.913 1.00 94.75 274 LEU A O 1
ATOM 2222 N N . VAL A 1 275 ? 3.683 13.333 3.643 1.00 95.12 275 VAL A N 1
ATOM 2223 C CA . VAL A 1 275 ? 5.084 12.917 3.771 1.00 95.12 275 VAL A CA 1
ATOM 2224 C C . VAL A 1 275 ? 5.957 14.108 4.139 1.00 95.12 275 VAL A C 1
ATOM 2226 O O . VAL A 1 275 ? 5.850 15.169 3.536 1.00 95.12 275 VAL A O 1
ATOM 2229 N N . GLU A 1 276 ? 6.877 13.895 5.074 1.00 94.31 276 GLU A N 1
ATOM 2230 C CA . GLU A 1 276 ? 7.949 14.834 5.404 1.00 94.31 276 GLU A CA 1
ATOM 2231 C C . GLU A 1 276 ? 9.291 14.225 4.989 1.00 94.31 276 GLU A C 1
ATOM 2233 O O . GLU A 1 276 ? 9.633 13.119 5.412 1.00 94.31 276 GLU A O 1
ATOM 2238 N N . ILE A 1 277 ? 10.067 14.926 4.162 1.00 93.31 277 ILE A N 1
ATOM 2239 C CA . ILE A 1 277 ? 11.400 14.461 3.767 1.00 93.31 277 ILE A CA 1
ATOM 2240 C C . ILE A 1 277 ? 12.417 14.866 4.830 1.00 93.31 277 ILE A C 1
ATOM 2242 O O . ILE A 1 277 ? 12.570 16.042 5.152 1.00 93.31 277 ILE A O 1
ATOM 2246 N N . ASP A 1 278 ? 13.119 13.874 5.367 1.00 87.06 278 ASP A N 1
ATOM 2247 C CA . ASP A 1 278 ? 14.212 14.073 6.306 1.00 87.06 278 ASP A CA 1
ATOM 2248 C C . ASP A 1 278 ? 15.542 14.184 5.557 1.00 87.06 278 ASP A C 1
ATOM 2250 O O . ASP A 1 278 ? 16.165 13.179 5.201 1.00 87.06 278 ASP A O 1
ATOM 2254 N N . GLU A 1 279 ? 15.965 15.421 5.305 1.00 70.56 279 GLU A N 1
ATOM 2255 C CA . GLU A 1 279 ? 17.245 15.724 4.658 1.00 70.56 279 GLU A CA 1
ATOM 2256 C C . GLU A 1 279 ? 18.449 15.501 5.597 1.00 70.56 279 GLU A C 1
ATOM 2258 O O . GLU A 1 279 ? 19.580 15.363 5.128 1.00 70.56 279 GLU A O 1
ATOM 2263 N N . GLU A 1 280 ? 18.221 15.413 6.916 1.00 62.31 280 GLU A N 1
ATOM 2264 C CA . GLU A 1 280 ? 19.266 15.307 7.946 1.00 62.31 280 GLU A CA 1
ATOM 2265 C C . GLU A 1 280 ? 19.536 13.871 8.412 1.00 62.31 280 GLU A C 1
ATOM 2267 O O . GLU A 1 280 ? 20.404 13.652 9.259 1.00 62.31 280 GLU A O 1
ATOM 2272 N N . ALA A 1 281 ? 18.845 12.870 7.857 1.00 56.66 281 ALA A N 1
ATOM 2273 C CA . ALA A 1 281 ? 19.051 11.465 8.198 1.00 56.66 281 ALA A CA 1
ATOM 2274 C C . ALA A 1 281 ? 20.337 10.897 7.554 1.00 56.66 281 ALA A C 1
ATOM 2276 O O . ALA A 1 281 ? 20.319 9.951 6.763 1.00 56.66 281 ALA A O 1
ATOM 2277 N N . ILE A 1 282 ? 21.469 11.507 7.908 1.00 42.69 282 ILE A N 1
ATOM 2278 C CA . ILE A 1 282 ? 22.822 10.982 7.775 1.00 42.69 282 ILE A CA 1
ATOM 2279 C C . ILE A 1 282 ? 23.297 10.665 9.192 1.00 42.69 282 ILE A C 1
ATOM 2281 O O . ILE A 1 282 ? 23.710 11.567 9.922 1.00 42.69 282 ILE A O 1
ATOM 2285 N N . GLN A 1 283 ? 23.250 9.386 9.564 1.00 38.47 283 GLN A N 1
ATOM 2286 C CA . GLN A 1 283 ? 24.157 8.780 10.545 1.00 38.47 283 GLN A CA 1
ATOM 2287 C C . GLN A 1 283 ? 24.109 7.258 10.452 1.00 38.47 283 GLN A C 1
ATOM 2289 O O . GLN A 1 283 ? 23.013 6.686 10.637 1.00 38.47 283 GLN A O 1
#

pLDDT: mean 90.73, std 10.69, range [33.47, 98.56]

Foldseek 3Di:
DDPDPQPLLQALLLQLQLVLLFVVQQPDDDPLQAEQNQWAWDWDQDPNDIGIGTDGDPPADPQKDKAFLEDPPPVDPPHPRLDYPVLLCVQFLPDQDPVSNLVSQLVSVVSVVQDSVSSLQNQLQQQLSFLLQQQLPARNDSRQFMWIDHPPDIGTYHDDRSRTLDARDDLVNLVCVVVVVDDPVVLVVRLVVSLVVSNVSCTGRNSNDHSLVSLVVSVVSPQDAREGALVSSLVVLVVSLVVCCVRPVSCSSVSVSSSSSSSVSLVDPSSCSRHHYDPPPDD

Sequence (283 aa):
MGFKPDYNYQYSSVSEDFVSVFLSSIVTKDPDFYSVNSYLFNLFSLESRLVTGVLVDNFVIPGHLEKILASPNEDEPYNQYLVKYSDFIAEVATGSNLNDILDSLIAFFEQYGVPYERAKHFIIQQAGFDLLLGNIDRKENSGNFVMISNQNTTKPINFDYGRMLQIIWSETTENQFRTGIFSENDIEEIVSDYVDSVIQARGGIFNNIDFEKNIDFLLENGFKPLRINLNSLTTQLSQHVDQIRLKAPQITFFSTVKAAVLLKLVQDKRVMRLVEIDEEAIQ

Nearest PDB structures (foldseek):
  4xem-assembly1_A  TM=3.483E-01  e=1.925E+00  Homo sapiens
  4xeo-assembly1_A  TM=3.137E-01  e=3.224E+00  Homo sapiens
  4xeo-assembly2_B  TM=3.247E-01  e=3.963E+00  Homo sapiens
  5v59-assembly1_A  TM=2.163E-01  e=1.412E+00  Homo sapiens
  8qah-assembly1_A  TM=2.671E-01  e=6.991E+00  synthetic construct

Mean predicted aligned error: 4.94 Å

Solvent-accessible surface area (backbone atoms only — not comparable to full-atom values): 15510 Å² total; per-residue (Å²): 132,82,83,73,75,56,45,50,70,68,46,16,31,56,31,26,23,52,51,10,44,50,55,64,2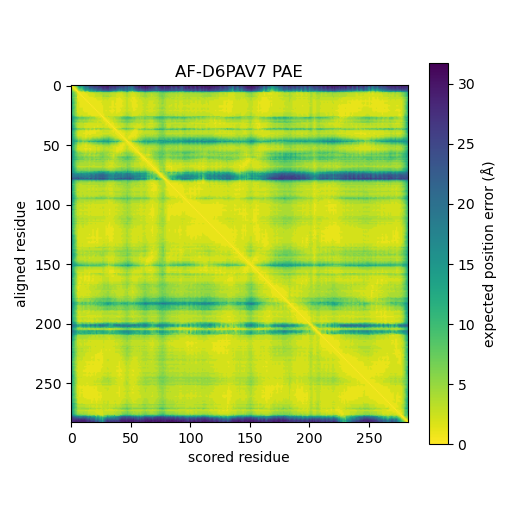1,36,72,73,81,55,91,68,58,42,61,71,51,53,35,39,67,42,79,43,81,53,96,93,36,83,42,71,34,58,49,62,71,79,81,71,50,92,85,45,42,82,42,51,44,23,51,92,69,67,84,45,96,86,55,81,53,90,40,55,38,68,56,47,42,60,43,41,45,69,39,74,53,61,65,59,26,50,54,48,53,29,54,55,38,38,75,64,59,25,55,62,72,56,32,47,52,29,52,34,47,47,32,53,52,24,35,74,42,14,17,74,50,52,39,77,31,46,63,61,45,31,29,43,29,45,100,86,51,38,44,66,42,49,58,87,41,46,49,26,66,54,55,97,59,42,75,68,58,46,47,34,45,76,72,61,78,39,54,77,72,54,48,63,59,52,30,52,57,34,35,52,43,21,55,67,62,30,15,17,62,64,45,78,54,59,61,67,62,43,52,50,54,33,49,78,70,65,42,72,56,48,39,28,24,56,69,56,32,54,54,51,47,53,53,52,40,52,50,42,35,73,77,44,57,91,47,36,61,58,46,48,46,50,49,49,23,53,58,50,42,77,67,32,81,89,44,52,82,54,36,40,80,40,89,74,76,76,130

Secondary structure (DSSP, 8-state):
---PPPHHHHTHHHHHHHHHHHHHHBSS--TTS-B----EEEEEEETTEEEEEEE----S-TT-EEEES--S-TT-TT---SS-HHHHIIIIIS---HHHHHHHHHHHHHHTT--HHHHHHHHHHHHHHHHHHT-SSTTT-GGG-EEEE-SS-EEEEB---TTSS-----HHHHHHHHTTSS-HHHHHHHHHHHHHHHHHTT-STTTTS-HHHHHHHHHHTT---EEE-HHHHHHHHHHHHHHHHHH-GGGHHHHHHHHHHHHHHTT-TTTTTTEEE-TT---

Radius of gyration: 19.22 Å; Cα contacts (8 Å, |Δi|>4): 447; chains: 1; bounding box: 47×45×56 Å

Organism: Leuconostoc citreum (NCBI:txid33964)